Protein AF-A0A3C0PE78-F1 (afdb_monomer)

Structure (mmCIF, N/CA/C/O backbone):
data_AF-A0A3C0PE78-F1
#
_entry.id   AF-A0A3C0PE78-F1
#
loop_
_atom_site.group_PDB
_atom_site.id
_atom_site.type_symbol
_atom_site.label_atom_id
_atom_site.label_alt_id
_atom_site.label_comp_id
_atom_site.label_asym_id
_atom_site.label_entity_id
_atom_site.label_seq_id
_atom_site.pdbx_PDB_ins_code
_atom_site.Cartn_x
_atom_site.Cartn_y
_atom_site.Cartn_z
_atom_site.occupancy
_atom_site.B_iso_or_equiv
_atom_site.auth_seq_id
_atom_site.auth_comp_id
_atom_site.auth_asym_id
_atom_site.auth_atom_id
_atom_site.pdbx_PDB_model_num
ATOM 1 N N . MET A 1 1 ? -22.969 4.119 0.958 1.00 62.09 1 MET A N 1
ATOM 2 C CA . MET A 1 1 ? -21.573 4.509 1.242 1.00 62.09 1 MET A CA 1
ATOM 3 C C . MET A 1 1 ? -21.023 3.486 2.210 1.00 62.09 1 MET A C 1
ATOM 5 O O . MET A 1 1 ? -21.762 3.101 3.107 1.00 62.09 1 MET A O 1
ATOM 9 N N . ASN A 1 2 ? -19.801 3.008 1.984 1.00 86.44 2 ASN A N 1
ATOM 10 C CA . ASN A 1 2 ? -19.122 2.118 2.925 1.00 86.44 2 ASN A CA 1
ATOM 11 C C . ASN A 1 2 ? -18.827 2.916 4.203 1.00 86.44 2 ASN A C 1
ATOM 13 O O . ASN A 1 2 ? -18.224 3.982 4.097 1.00 86.44 2 ASN A O 1
ATOM 17 N N . SER A 1 3 ? -19.270 2.439 5.370 1.00 94.56 3 SER A N 1
ATOM 18 C CA . SER A 1 3 ? -18.971 3.089 6.653 1.00 94.56 3 SER A CA 1
ATOM 19 C C . SER A 1 3 ? -17.578 2.689 7.129 1.00 94.56 3 SER A C 1
ATOM 21 O O . SER A 1 3 ? -17.207 1.513 7.053 1.00 94.56 3 SER A O 1
ATOM 23 N N . ILE A 1 4 ? -16.801 3.657 7.616 1.00 97.88 4 ILE A N 1
ATOM 24 C CA . ILE A 1 4 ? -15.422 3.433 8.062 1.00 97.88 4 ILE A CA 1
ATOM 25 C C . ILE A 1 4 ? -15.123 4.154 9.375 1.00 97.88 4 ILE A C 1
ATOM 27 O O . ILE A 1 4 ? -15.562 5.285 9.591 1.00 97.88 4 ILE A O 1
ATOM 31 N N . ALA A 1 5 ? -14.369 3.492 10.251 1.00 98.25 5 ALA A N 1
ATOM 32 C CA . ALA A 1 5 ? -13.784 4.099 11.441 1.00 98.25 5 ALA A CA 1
ATOM 33 C C . ALA A 1 5 ? -12.258 4.074 11.356 1.00 98.25 5 ALA A C 1
ATOM 35 O O . ALA A 1 5 ? -11.666 3.068 10.975 1.00 98.25 5 ALA A O 1
ATOM 36 N N . PHE A 1 6 ? -11.633 5.175 11.742 1.00 98.44 6 PHE A N 1
ATOM 37 C CA . PHE A 1 6 ? -10.191 5.317 11.869 1.00 98.44 6 PHE A CA 1
ATOM 38 C C . PHE A 1 6 ? -9.824 5.141 13.322 1.00 98.44 6 PHE A C 1
ATOM 40 O O . PHE A 1 6 ? -10.489 5.741 14.166 1.00 98.44 6 PHE A O 1
ATOM 47 N N . ILE A 1 7 ? -8.830 4.312 13.612 1.00 97.81 7 ILE A N 1
ATOM 48 C CA . ILE A 1 7 ? -8.463 3.975 14.983 1.00 97.81 7 ILE A CA 1
ATOM 49 C C . ILE A 1 7 ? -6.951 3.913 15.155 1.00 97.81 7 ILE A C 1
ATOM 51 O O . ILE A 1 7 ? -6.219 3.623 14.207 1.00 97.81 7 ILE A O 1
ATOM 55 N N . ASP A 1 8 ? -6.532 4.116 16.395 1.00 97.19 8 ASP A N 1
ATOM 56 C CA . ASP A 1 8 ? -5.173 3.912 16.879 1.00 97.19 8 ASP A CA 1
ATOM 57 C C . ASP A 1 8 ? -5.235 3.483 18.355 1.00 97.19 8 ASP A C 1
ATOM 59 O O . ASP A 1 8 ? -6.206 3.778 19.068 1.00 97.19 8 ASP A O 1
ATOM 63 N N . THR A 1 9 ? -4.235 2.737 18.813 1.00 95.19 9 THR A N 1
ATOM 64 C CA . THR A 1 9 ? -4.136 2.257 20.191 1.00 95.19 9 THR A CA 1
ATOM 65 C C . THR A 1 9 ? -2.808 2.640 20.817 1.00 95.19 9 THR A C 1
ATOM 67 O O . THR A 1 9 ? -1.734 2.412 20.263 1.00 95.19 9 THR A O 1
ATOM 70 N N . GLU A 1 10 ? -2.876 3.122 22.055 1.00 94.44 10 GLU A N 1
ATOM 71 C CA . GLU A 1 10 ? -1.688 3.303 22.871 1.00 94.44 10 GLU A CA 1
ATOM 72 C C . GLU A 1 10 ? -1.452 2.043 23.705 1.00 94.44 10 GLU A C 1
ATOM 74 O O . GLU A 1 10 ? -2.300 1.627 24.500 1.00 94.44 10 GLU A O 1
ATOM 79 N N . ILE A 1 11 ? -0.283 1.429 23.531 1.00 91.50 11 ILE A N 1
ATOM 80 C CA . ILE A 1 11 ? 0.099 0.189 24.205 1.00 91.50 11 ILE A CA 1
ATOM 81 C C . ILE A 1 11 ? 1.329 0.430 25.071 1.00 91.50 11 ILE A C 1
ATOM 83 O O . ILE A 1 11 ? 2.325 0.991 24.617 1.00 91.50 11 ILE A O 1
ATOM 87 N N . GLU A 1 12 ? 1.306 -0.071 26.305 1.00 91.31 12 GLU A N 1
ATOM 88 C CA . GLU A 1 12 ? 2.489 -0.073 27.156 1.00 91.31 12 GLU A CA 1
ATOM 89 C C . GLU A 1 12 ? 3.551 -1.037 26.583 1.00 91.31 12 GLU A C 1
ATOM 91 O O . GLU A 1 12 ? 3.302 -2.247 26.526 1.00 91.31 12 GLU A O 1
ATOM 96 N N . PRO A 1 13 ? 4.762 -0.569 26.218 1.00 84.25 13 PRO A N 1
ATOM 97 C CA . PRO A 1 13 ? 5.726 -1.389 25.473 1.00 84.25 13 PRO A CA 1
ATOM 98 C C . PRO A 1 13 ? 6.221 -2.645 26.201 1.00 84.25 13 PRO A C 1
ATOM 100 O O . PRO A 1 13 ? 6.678 -3.589 25.562 1.00 84.25 13 PRO A O 1
ATOM 103 N N . GLN A 1 14 ? 6.187 -2.646 27.537 1.00 87.38 14 GLN A N 1
ATOM 104 C CA . GLN A 1 14 ? 6.755 -3.717 28.363 1.00 87.38 14 GLN A CA 1
ATOM 105 C C . GLN A 1 14 ? 5.723 -4.787 28.715 1.00 87.38 14 GLN A C 1
ATOM 107 O O . GLN A 1 14 ? 6.021 -5.975 28.614 1.00 87.38 14 GLN A O 1
ATOM 112 N N . SER A 1 15 ? 4.519 -4.384 29.131 1.00 88.69 15 SER A N 1
ATOM 113 C CA . SER A 1 15 ? 3.466 -5.332 29.507 1.00 88.69 15 SER A CA 1
ATOM 114 C C . SER A 1 15 ? 2.546 -5.722 28.352 1.00 88.69 15 SER A C 1
ATOM 116 O O . SER A 1 15 ? 1.813 -6.701 28.479 1.00 88.69 15 SER A O 1
ATOM 118 N N . GLY A 1 16 ? 2.543 -4.966 27.247 1.00 88.56 16 GLY A N 1
ATOM 119 C CA . GLY A 1 16 ? 1.552 -5.117 26.180 1.00 88.56 16 GLY A CA 1
ATOM 120 C C . GLY A 1 16 ? 0.140 -4.714 26.617 1.00 88.56 16 GLY A C 1
ATOM 121 O O . GLY A 1 16 ? -0.841 -5.101 25.983 1.00 88.56 16 GLY A O 1
ATOM 122 N N . LYS A 1 17 ? 0.009 -3.985 27.731 1.00 91.19 17 LYS A N 1
ATOM 123 C CA . LYS A 1 17 ? -1.278 -3.507 28.228 1.00 91.19 17 LYS A CA 1
ATOM 124 C C . LYS A 1 17 ? -1.794 -2.381 27.336 1.00 91.19 17 LYS A C 1
ATOM 126 O O . LYS A 1 17 ? -1.088 -1.406 27.103 1.00 91.19 17 LYS A O 1
ATOM 131 N N . LEU A 1 18 ? -3.051 -2.492 26.919 1.00 93.12 18 LEU A N 1
ATOM 132 C CA . LEU A 1 18 ? -3.788 -1.412 26.270 1.00 93.12 18 LEU A CA 1
ATOM 133 C C . LEU A 1 18 ? -3.987 -0.255 27.260 1.00 93.12 18 LEU A C 1
ATOM 135 O O . LEU A 1 18 ? -4.643 -0.431 28.292 1.00 93.12 18 LEU A O 1
ATOM 139 N N . LEU A 1 19 ? -3.366 0.887 26.972 1.00 93.50 19 LEU A N 1
ATOM 140 C CA . LEU A 1 19 ? -3.414 2.094 27.795 1.00 93.50 19 LEU A CA 1
ATOM 141 C C . LEU A 1 19 ? -4.563 3.000 27.381 1.00 93.50 19 LEU A C 1
ATOM 143 O O . LEU A 1 19 ? -5.281 3.479 28.256 1.00 93.50 19 LEU A O 1
ATOM 147 N N . ASP A 1 20 ? -4.761 3.184 26.077 1.00 95.75 20 ASP A N 1
ATOM 148 C CA . ASP A 1 20 ? -5.839 4.007 25.542 1.00 95.75 20 ASP A CA 1
ATOM 149 C C . ASP A 1 20 ? -6.200 3.602 24.104 1.00 95.75 20 ASP A C 1
ATOM 151 O O . ASP A 1 20 ? -5.453 2.890 23.430 1.00 95.75 20 ASP A O 1
ATOM 155 N N . ILE A 1 21 ? -7.377 4.026 23.648 1.00 97.12 21 ILE A N 1
ATOM 156 C CA . ILE A 1 21 ? -7.882 3.786 22.296 1.00 97.12 21 ILE A CA 1
ATOM 157 C C . ILE A 1 21 ? -8.446 5.097 21.763 1.00 97.12 21 ILE A C 1
ATOM 159 O O . ILE A 1 21 ? -9.343 5.690 22.371 1.00 97.12 21 ILE A O 1
ATOM 163 N N . GLY A 1 22 ? -7.970 5.499 20.592 1.00 97.69 22 GLY A N 1
ATOM 164 C CA . GLY A 1 22 ? -8.524 6.586 19.806 1.00 97.69 22 GLY A CA 1
ATOM 165 C C . GLY A 1 22 ? -9.376 6.056 18.665 1.00 97.69 22 GLY A C 1
ATOM 166 O O . GLY A 1 22 ? -9.120 4.984 18.114 1.00 97.69 22 GLY A O 1
ATOM 167 N N . GLY A 1 23 ? -10.407 6.811 18.303 1.00 97.75 23 GLY A N 1
ATOM 168 C CA . GLY A 1 23 ? -11.140 6.532 17.088 1.00 97.75 23 GLY A CA 1
ATOM 169 C C . GLY A 1 23 ? -11.995 7.685 16.592 1.00 97.75 23 GLY A C 1
ATOM 170 O O . GLY A 1 23 ? -12.514 8.485 17.369 1.00 97.75 23 GLY A O 1
ATOM 171 N N . ILE A 1 24 ? -12.184 7.742 15.279 1.00 98.31 24 ILE A N 1
ATOM 172 C CA . ILE A 1 24 ? -13.117 8.653 14.619 1.00 98.31 24 ILE A CA 1
ATOM 173 C C . ILE A 1 24 ? -13.835 7.945 13.469 1.00 98.31 24 ILE A C 1
ATOM 175 O O . ILE A 1 24 ? -13.211 7.274 12.655 1.00 98.31 24 ILE A O 1
ATOM 179 N N . LYS A 1 25 ? -15.154 8.108 13.375 1.00 97.44 25 LYS A N 1
ATOM 180 C CA . LYS A 1 25 ? -15.946 7.653 12.225 1.00 97.44 25 LYS A CA 1
ATOM 181 C C . LYS A 1 25 ? -15.964 8.674 11.089 1.00 97.44 25 LYS A C 1
ATOM 183 O O . LYS A 1 25 ? -15.671 9.860 11.263 1.00 97.44 25 LYS A O 1
ATOM 188 N N . ASP A 1 26 ? -16.353 8.216 9.908 1.00 92.69 26 ASP A N 1
ATOM 189 C CA . ASP A 1 26 ? -16.671 9.069 8.762 1.00 92.69 26 ASP A CA 1
ATOM 190 C C . ASP A 1 26 ? -17.723 10.146 9.083 1.00 92.69 26 ASP A C 1
ATOM 192 O O . ASP A 1 26 ? -17.557 11.293 8.665 1.00 92.69 26 ASP A O 1
ATOM 196 N N . ASP A 1 27 ? -18.729 9.815 9.896 1.00 93.00 27 ASP A N 1
ATOM 197 C CA . ASP A 1 27 ? -19.766 10.741 10.376 1.00 93.00 27 ASP A CA 1
ATOM 198 C C . ASP A 1 27 ? -19.290 11.766 11.430 1.00 93.00 27 ASP A C 1
ATOM 200 O O . ASP A 1 27 ? -20.053 12.647 11.829 1.00 93.00 27 ASP A O 1
ATOM 204 N N . GLY A 1 28 ? -18.026 11.686 11.862 1.00 94.50 28 GLY A N 1
ATOM 205 C CA . GLY A 1 28 ? -17.429 12.580 12.855 1.00 94.50 28 GLY A CA 1
ATOM 206 C C . GLY A 1 28 ? -17.614 12.142 14.309 1.00 94.50 28 GLY A C 1
ATOM 207 O O . GLY A 1 28 ? -17.141 12.839 15.206 1.00 94.50 28 GLY A O 1
ATOM 208 N N . THR A 1 29 ? -18.253 10.999 14.577 1.00 97.06 29 THR A N 1
ATOM 209 C CA . THR A 1 29 ? -18.329 10.430 15.930 1.00 97.06 29 THR A CA 1
ATOM 210 C C . THR A 1 29 ? -16.930 10.077 16.425 1.00 97.06 29 THR A C 1
ATOM 212 O O . THR A 1 29 ? -16.183 9.382 15.739 1.00 97.06 29 THR A O 1
ATOM 215 N N . VAL A 1 30 ? -16.592 10.523 17.635 1.00 98.00 30 VAL A N 1
ATOM 216 C CA . VAL A 1 30 ? -15.266 10.362 18.246 1.00 98.00 30 VAL A CA 1
ATOM 217 C C . VAL A 1 30 ? -15.307 9.378 19.413 1.00 98.00 30 VAL A C 1
ATOM 219 O O . VAL A 1 30 ? -16.258 9.355 20.197 1.00 98.00 30 VAL A O 1
ATOM 222 N N . PHE A 1 31 ? -14.228 8.616 19.563 1.00 97.94 31 PHE A N 1
ATOM 223 C CA . PHE A 1 31 ? -13.940 7.744 20.690 1.00 97.94 31 PHE A CA 1
ATOM 224 C C . PHE A 1 31 ? -12.540 8.028 21.241 1.00 97.94 31 PHE A C 1
ATOM 226 O O . PHE A 1 31 ? -11.592 8.164 20.476 1.00 97.94 31 PHE A O 1
ATOM 233 N N . HIS A 1 32 ? -12.409 8.131 22.563 1.00 97.38 32 HIS A N 1
ATOM 234 C CA . HIS A 1 32 ? -11.114 8.324 23.223 1.00 97.38 32 HIS A CA 1
ATOM 235 C C . HIS A 1 32 ? -11.185 7.855 24.676 1.00 97.38 32 HIS A C 1
ATOM 237 O O . HIS A 1 32 ? -11.526 8.642 25.564 1.00 97.38 32 HIS A O 1
ATOM 243 N N . LYS A 1 33 ? -11.019 6.545 24.889 1.00 96.25 33 LYS A N 1
ATOM 244 C CA . LYS A 1 33 ? -11.092 5.896 26.209 1.00 96.25 33 LYS A CA 1
ATOM 245 C C . LYS A 1 33 ? -10.389 4.536 26.185 1.00 96.25 33 LYS A C 1
ATOM 247 O O . LYS A 1 33 ? -10.565 3.759 25.253 1.00 96.25 33 LYS A O 1
ATOM 252 N N . ALA A 1 34 ? -9.833 4.129 27.324 1.00 94.38 34 ALA A N 1
ATOM 253 C CA . ALA A 1 34 ? -9.285 2.787 27.557 1.00 94.38 34 ALA A CA 1
ATOM 254 C C . ALA A 1 34 ? -10.337 1.655 27.735 1.00 94.38 34 ALA A C 1
ATOM 256 O O . ALA A 1 34 ? -10.052 0.618 28.338 1.00 94.38 34 ALA A O 1
ATOM 257 N N . SER A 1 35 ? -11.584 1.843 27.283 1.00 96.25 35 SER A N 1
ATOM 258 C CA . SER A 1 35 ? -12.705 0.916 27.526 1.00 96.25 35 SER A CA 1
ATOM 259 C C . SER A 1 35 ? -13.025 0.082 26.288 1.00 96.25 35 SER A C 1
ATOM 261 O O . SER A 1 35 ? -13.665 0.559 25.354 1.00 96.25 35 SER A O 1
ATOM 263 N N . VAL A 1 36 ? -12.638 -1.197 26.295 1.00 95.94 36 VAL A N 1
ATOM 264 C CA . VAL A 1 36 ? -12.901 -2.118 25.171 1.00 95.94 36 VAL A CA 1
ATOM 265 C C . VAL A 1 36 ? -14.403 -2.336 24.943 1.00 95.94 36 VAL A C 1
ATOM 267 O O . VAL A 1 36 ? -14.843 -2.446 23.803 1.00 95.94 36 VAL A O 1
ATOM 270 N N . ALA A 1 37 ? -15.209 -2.374 26.008 1.00 96.94 37 ALA A N 1
ATOM 271 C CA . ALA A 1 37 ? -16.658 -2.545 25.885 1.00 96.94 37 ALA A CA 1
ATOM 272 C C . ALA A 1 37 ? -17.315 -1.341 25.191 1.00 96.94 37 ALA A C 1
ATOM 274 O O . ALA A 1 37 ? -18.108 -1.521 24.267 1.00 96.94 37 ALA A O 1
ATOM 275 N N . ASP A 1 38 ? -16.936 -0.120 25.584 1.00 97.44 38 ASP A N 1
ATOM 276 C CA . ASP A 1 38 ? -17.437 1.092 24.932 1.00 97.44 38 ASP A CA 1
ATOM 277 C C . ASP A 1 38 ? -16.898 1.218 23.503 1.00 97.44 38 ASP A C 1
ATOM 279 O O . ASP A 1 38 ? -17.599 1.723 22.631 1.00 97.44 38 ASP A O 1
ATOM 283 N N . PHE A 1 39 ? -15.683 0.727 23.243 1.00 97.94 39 PHE A N 1
ATOM 284 C CA . PHE A 1 39 ? -15.096 0.698 21.905 1.00 97.94 39 PHE A CA 1
ATOM 285 C C . PHE A 1 39 ? -15.877 -0.216 20.949 1.00 97.94 39 PHE A C 1
ATOM 287 O O . PHE A 1 39 ? -16.141 0.163 19.810 1.00 97.94 39 PHE A O 1
ATOM 294 N N . ILE A 1 40 ? -16.325 -1.388 21.415 1.00 97.62 40 ILE A N 1
ATOM 295 C CA . ILE A 1 40 ? -17.200 -2.273 20.626 1.00 97.62 40 ILE A CA 1
ATOM 296 C C . ILE A 1 40 ? -18.509 -1.556 20.277 1.00 97.62 40 ILE A C 1
ATOM 298 O O . ILE A 1 40 ? -18.930 -1.569 19.122 1.00 97.62 40 ILE A O 1
ATOM 302 N N . LEU A 1 41 ? -19.129 -0.884 21.254 1.00 97.50 41 LEU A N 1
ATOM 303 C CA . LEU A 1 41 ? -20.348 -0.100 21.027 1.00 97.50 41 LEU A CA 1
ATOM 304 C C . LEU A 1 41 ? -20.109 1.066 20.066 1.00 97.50 41 LEU A C 1
ATOM 306 O O . LEU A 1 41 ? -20.956 1.347 19.222 1.00 97.50 41 LEU A O 1
ATOM 310 N N . PHE A 1 42 ? -18.955 1.724 20.164 1.00 97.88 42 PHE A N 1
ATOM 311 C CA . PHE A 1 42 ? -18.549 2.751 19.217 1.00 97.88 42 PHE A CA 1
ATOM 312 C C . PHE A 1 42 ? -18.481 2.183 17.801 1.00 97.88 42 PHE A C 1
ATOM 314 O O . PHE A 1 42 ? -19.037 2.795 16.902 1.00 97.88 42 PHE A O 1
ATOM 321 N N . LEU A 1 43 ? -17.899 1.005 17.583 1.00 97.31 43 LEU A N 1
ATOM 322 C CA . LEU A 1 43 ? -17.756 0.404 16.253 1.00 97.31 43 LEU A CA 1
ATOM 323 C C . LEU A 1 43 ? -19.044 -0.197 15.663 1.00 97.31 43 LEU A C 1
ATOM 325 O O . LEU A 1 43 ? -19.056 -0.552 14.486 1.00 97.31 43 LEU A O 1
ATOM 329 N N . HIS A 1 44 ? -20.139 -0.292 16.421 1.00 94.62 44 HIS A N 1
ATOM 330 C CA . HIS A 1 44 ? -21.396 -0.831 15.893 1.00 94.62 44 HIS A CA 1
ATOM 331 C C . HIS A 1 44 ? -21.854 -0.085 14.626 1.00 94.62 44 HIS A C 1
ATOM 333 O O . HIS A 1 44 ? -21.892 1.149 14.579 1.00 94.62 44 HIS A O 1
ATOM 339 N N . GLY A 1 45 ? -22.228 -0.857 13.600 1.00 92.38 45 GLY A N 1
ATOM 340 C CA . GLY A 1 45 ? -22.668 -0.344 12.297 1.00 92.38 45 GLY A CA 1
ATOM 341 C C . GLY A 1 45 ? -21.536 0.098 11.359 1.00 92.38 45 GLY A C 1
ATOM 342 O O . GLY A 1 45 ? -21.809 0.520 10.233 1.00 92.38 45 GLY A O 1
ATOM 343 N N . THR A 1 46 ? -20.278 -0.004 11.792 1.00 96.12 46 THR A N 1
ATOM 344 C CA . THR A 1 46 ? -19.106 0.249 10.953 1.00 96.12 46 THR A CA 1
ATOM 345 C C . THR A 1 46 ? -18.738 -1.007 10.164 1.00 96.12 46 THR A C 1
ATOM 347 O O . THR A 1 46 ? -18.638 -2.088 10.736 1.00 96.12 46 THR A O 1
ATOM 350 N N . GLN A 1 47 ? -18.517 -0.865 8.856 1.00 96.44 47 GLN A N 1
ATOM 351 C CA . GLN A 1 47 ? -18.114 -1.970 7.985 1.00 96.44 47 GLN A CA 1
ATOM 352 C C . GLN A 1 47 ? -16.590 -2.114 7.902 1.00 96.44 47 GLN A C 1
ATOM 354 O O . GLN A 1 47 ? -16.074 -3.221 8.016 1.00 96.44 47 GLN A O 1
ATOM 359 N N . PHE A 1 48 ? -15.877 -1.002 7.712 1.00 98.25 48 PHE A N 1
ATOM 360 C CA . PHE A 1 48 ? -14.424 -0.979 7.556 1.00 98.25 48 PHE A CA 1
ATOM 361 C C . PHE A 1 48 ? -13.738 -0.316 8.742 1.00 98.25 48 PHE A C 1
ATOM 363 O O . PHE A 1 48 ? -14.250 0.633 9.335 1.00 98.25 48 PHE A O 1
ATOM 370 N N . VAL A 1 49 ? -12.522 -0.756 9.036 1.00 98.25 49 VAL A N 1
ATOM 371 C CA . VAL A 1 49 ? -11.642 -0.059 9.973 1.00 98.25 49 VAL A CA 1
ATOM 372 C C . VAL A 1 49 ? -10.344 0.290 9.275 1.00 98.25 49 VAL A C 1
ATOM 374 O O . VAL A 1 49 ? -9.817 -0.514 8.517 1.00 98.25 49 VAL A O 1
ATOM 377 N N . CYS A 1 50 ? -9.831 1.485 9.530 1.00 98.44 50 CYS A N 1
ATOM 378 C CA . CYS A 1 50 ? -8.570 1.961 8.992 1.00 98.44 50 CYS A CA 1
ATOM 379 C C . CYS A 1 50 ? -7.649 2.420 10.121 1.00 98.44 50 CYS A C 1
ATOM 381 O O . CYS A 1 50 ? -8.100 2.977 11.116 1.00 98.44 50 CYS A O 1
ATOM 383 N N . GLY A 1 51 ? -6.352 2.211 9.957 1.00 97.06 51 GLY A N 1
ATOM 384 C CA . GLY A 1 51 ? -5.335 2.718 10.871 1.00 97.06 51 GLY A CA 1
ATOM 385 C C . GLY A 1 51 ? -3.972 2.732 10.195 1.00 97.06 51 GLY A C 1
ATOM 386 O O . GLY A 1 51 ? -3.846 2.338 9.032 1.00 97.06 51 GLY A O 1
ATOM 387 N N . HIS A 1 52 ? -2.952 3.183 10.917 1.00 95.19 52 HIS A N 1
ATOM 388 C CA . HIS A 1 52 ? -1.575 3.152 10.439 1.00 95.19 52 HIS A CA 1
ATOM 389 C C . HIS A 1 52 ? -0.812 2.022 11.130 1.00 95.19 52 HIS A C 1
ATOM 391 O O . HIS A 1 52 ? -0.664 2.037 12.345 1.00 95.19 52 HIS A O 1
ATOM 397 N N . ASN A 1 53 ? -0.330 1.033 10.370 1.00 94.75 53 ASN A N 1
ATOM 398 C CA . ASN A 1 53 ? 0.281 -0.200 10.886 1.00 94.75 53 ASN A CA 1
ATOM 399 C C . ASN A 1 53 ? -0.683 -1.099 11.696 1.00 94.75 53 ASN A C 1
ATOM 401 O O . ASN A 1 53 ? -0.252 -1.993 12.431 1.00 94.75 53 ASN A O 1
ATOM 405 N N . ILE A 1 54 ? -1.993 -0.898 11.538 1.00 96.06 54 ILE A N 1
ATOM 406 C CA . ILE A 1 54 ? -3.068 -1.589 12.263 1.00 96.06 54 ILE A CA 1
ATOM 407 C C . ILE A 1 54 ? -3.007 -3.116 12.154 1.00 96.06 54 ILE A C 1
ATOM 409 O O . ILE A 1 54 ? -3.261 -3.831 13.133 1.00 96.06 54 ILE A O 1
ATOM 413 N N . LEU A 1 55 ? -2.623 -3.654 10.994 1.00 95.69 55 LEU A N 1
ATOM 414 C CA . LEU A 1 55 ? -2.573 -5.102 10.773 1.00 95.69 55 LEU A CA 1
ATOM 415 C C . LEU A 1 55 ? -1.479 -5.783 11.600 1.00 95.69 55 LEU A C 1
ATOM 417 O O . LEU A 1 55 ? -1.609 -6.959 11.943 1.00 95.69 55 LEU A O 1
ATOM 421 N N . ASN A 1 56 ? -0.407 -5.056 11.913 1.00 93.00 56 ASN A N 1
ATOM 422 C CA . ASN A 1 56 ? 0.749 -5.577 12.636 1.00 93.00 56 ASN A CA 1
ATOM 423 C C . ASN A 1 56 ? 0.880 -5.017 14.055 1.00 93.00 56 ASN A C 1
ATOM 425 O O . ASN A 1 56 ? 1.711 -5.519 14.821 1.00 93.00 56 ASN A O 1
ATOM 429 N N . HIS A 1 57 ? 0.088 -4.013 14.414 1.00 92.75 57 HIS A N 1
ATOM 430 C CA . HIS A 1 57 ? 0.108 -3.369 15.717 1.00 92.75 57 HIS A CA 1
ATOM 431 C C . HIS A 1 57 ? -1.216 -3.588 16.454 1.00 92.75 57 HIS A C 1
ATOM 433 O O . HIS A 1 57 ? -1.329 -4.535 17.234 1.00 92.75 57 HIS A O 1
ATOM 439 N N . ASP A 1 58 ? -2.231 -2.780 16.168 1.00 94.94 58 ASP A N 1
ATOM 440 C CA . ASP A 1 58 ? -3.443 -2.650 16.981 1.00 94.94 58 ASP A CA 1
ATOM 441 C C . ASP A 1 58 ? -4.274 -3.932 17.000 1.00 94.94 58 ASP A C 1
ATOM 443 O O . ASP A 1 58 ? -4.757 -4.364 18.048 1.00 94.94 58 ASP A O 1
ATOM 447 N N . THR A 1 59 ? -4.389 -4.618 15.859 1.00 94.38 59 THR A N 1
ATOM 448 C CA . THR A 1 59 ? -5.179 -5.859 15.751 1.00 94.38 59 THR A CA 1
ATOM 449 C C . THR A 1 59 ? -4.712 -6.970 16.695 1.00 94.38 59 THR A C 1
ATOM 451 O O . THR A 1 59 ? -5.514 -7.834 17.049 1.00 94.38 59 THR A O 1
ATOM 454 N N . LYS A 1 60 ? -3.461 -6.932 17.178 1.00 94.38 60 LYS A N 1
ATOM 455 C CA . LYS A 1 60 ? -2.959 -7.863 18.204 1.00 94.38 60 LYS A CA 1
ATOM 456 C C . LYS A 1 60 ? -3.648 -7.678 19.557 1.00 94.38 60 LYS A C 1
ATOM 458 O O . LYS A 1 60 ? -3.779 -8.645 20.301 1.00 94.38 60 LYS A O 1
ATOM 463 N N . TYR A 1 61 ? -4.085 -6.459 19.861 1.00 94.38 61 TYR A N 1
ATOM 464 C CA . TYR A 1 61 ? -4.653 -6.075 21.154 1.00 94.38 61 TYR A CA 1
ATOM 465 C C . TYR A 1 61 ? -6.173 -5.929 21.094 1.00 94.38 61 TYR A C 1
ATOM 467 O O . TYR A 1 61 ? -6.871 -6.351 22.014 1.00 94.38 61 TYR A O 1
ATOM 475 N N . ILE A 1 62 ? -6.697 -5.386 19.993 1.00 95.00 62 ILE A N 1
ATOM 476 C CA . ILE A 1 62 ? -8.131 -5.104 19.823 1.00 95.00 62 ILE A CA 1
ATOM 477 C C . ILE A 1 62 ? -8.817 -5.975 18.764 1.00 95.00 62 ILE A C 1
ATOM 479 O O . ILE A 1 62 ? -10.010 -5.811 18.525 1.00 95.00 62 ILE A O 1
ATOM 483 N N . GLY A 1 63 ? -8.131 -6.950 18.157 1.00 94.94 63 GLY A N 1
ATOM 484 C CA . GLY A 1 63 ? -8.702 -7.794 17.096 1.00 94.94 63 GLY A CA 1
ATOM 485 C C . GLY A 1 63 ? -9.978 -8.540 17.505 1.00 94.94 63 GLY A C 1
ATOM 486 O O . GLY A 1 63 ? -10.923 -8.622 16.721 1.00 94.94 63 GLY A O 1
ATOM 487 N N . GLN A 1 64 ? -10.060 -9.014 18.756 1.00 95.31 64 GLN A N 1
ATOM 488 C CA . GLN A 1 64 ? -11.288 -9.628 19.279 1.00 95.31 64 GLN A CA 1
ATOM 489 C C . GLN A 1 64 ? -12.424 -8.607 19.421 1.00 95.31 64 GLN A C 1
ATOM 491 O O . GLN A 1 64 ? -13.580 -8.942 19.181 1.00 95.31 64 GLN A O 1
ATOM 496 N N . ALA A 1 65 ? -12.109 -7.363 19.790 1.00 96.25 65 ALA A N 1
ATOM 497 C CA . ALA A 1 65 ? -13.094 -6.292 19.887 1.00 96.25 65 ALA A CA 1
ATOM 498 C C . ALA A 1 65 ? -13.644 -5.916 18.503 1.00 96.25 65 ALA A C 1
ATOM 500 O O . ALA A 1 65 ? -14.856 -5.784 18.357 1.00 96.25 65 ALA A O 1
ATOM 501 N N . LEU A 1 66 ? -12.781 -5.844 17.480 1.00 96.81 66 LEU A N 1
ATOM 502 C CA . LEU A 1 66 ? -13.198 -5.640 16.087 1.00 96.81 66 LEU A CA 1
ATOM 503 C C . LEU A 1 66 ? -14.162 -6.745 15.629 1.00 96.81 66 LEU A C 1
ATOM 505 O O . LEU A 1 66 ? -15.239 -6.453 15.114 1.00 96.81 66 LEU A O 1
ATOM 509 N N . ASN A 1 67 ? -13.817 -8.009 15.894 1.00 96.38 67 ASN A N 1
ATOM 510 C CA . ASN A 1 67 ? -14.667 -9.151 15.553 1.00 96.38 67 ASN A CA 1
ATOM 511 C C . ASN A 1 67 ? -16.021 -9.098 16.286 1.00 96.38 67 ASN A C 1
ATOM 513 O O . ASN A 1 67 ? -17.067 -9.249 15.661 1.00 96.38 67 ASN A O 1
ATOM 517 N N . ASN A 1 68 ? -16.013 -8.800 17.590 1.00 96.38 68 ASN A N 1
ATOM 518 C CA . ASN A 1 68 ? -17.233 -8.665 18.392 1.00 96.38 68 ASN A CA 1
ATOM 519 C C . ASN A 1 68 ? -18.138 -7.516 1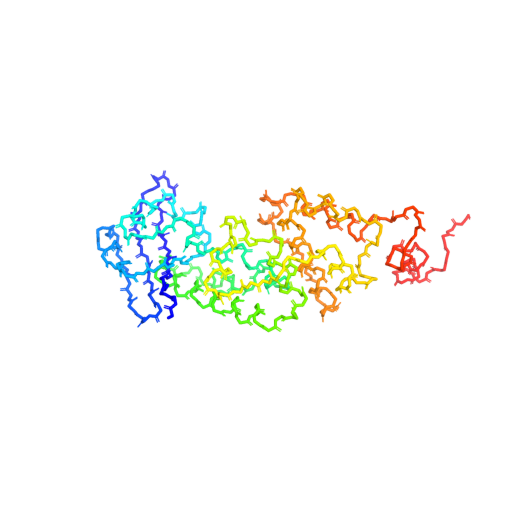7.912 1.00 96.38 68 ASN A C 1
ATOM 521 O O . ASN A 1 68 ? -19.351 -7.597 18.081 1.00 96.38 68 ASN A O 1
ATOM 525 N N . ALA A 1 69 ? -17.564 -6.467 17.317 1.00 95.81 69 ALA A N 1
ATOM 526 C CA . ALA A 1 69 ? -18.305 -5.376 16.682 1.00 95.81 69 ALA A CA 1
ATOM 527 C C . ALA A 1 69 ? -18.825 -5.724 15.270 1.00 95.81 69 ALA A C 1
ATOM 529 O O . ALA A 1 69 ? -19.514 -4.912 14.656 1.00 95.81 69 ALA A O 1
ATOM 530 N N . GLY A 1 70 ? -18.520 -6.922 14.757 1.00 95.75 70 GLY A N 1
ATOM 531 C CA . GLY A 1 70 ? -18.941 -7.396 13.439 1.00 95.75 70 GLY A CA 1
ATOM 532 C C . GLY A 1 70 ? -18.008 -7.010 12.288 1.00 95.75 70 GLY A C 1
ATOM 533 O O . GLY A 1 70 ? -18.372 -7.217 11.134 1.00 95.75 70 GLY A O 1
ATOM 534 N N . ILE A 1 71 ? -16.817 -6.475 12.570 1.00 96.75 71 ILE A N 1
ATOM 535 C CA . ILE A 1 71 ? -15.838 -6.102 11.541 1.00 96.75 71 ILE A CA 1
ATOM 536 C C . ILE A 1 71 ? -14.994 -7.324 11.182 1.00 96.75 71 ILE A C 1
ATOM 538 O O . ILE A 1 71 ? -14.317 -7.916 12.030 1.00 96.75 71 ILE A O 1
ATOM 542 N N . HIS A 1 72 ? -15.014 -7.707 9.906 1.00 95.12 72 HIS A N 1
ATOM 543 C CA . HIS A 1 72 ? -14.196 -8.808 9.416 1.00 95.12 72 HIS A CA 1
ATOM 544 C C . HIS A 1 72 ? -12.731 -8.387 9.290 1.00 95.12 72 HIS A C 1
ATOM 546 O O . HIS A 1 72 ? -12.415 -7.272 8.889 1.00 95.12 72 HIS A O 1
ATOM 552 N N . SER A 1 73 ? -11.807 -9.318 9.545 1.00 93.75 73 SER A N 1
ATOM 553 C CA . SER A 1 73 ? -10.364 -9.079 9.375 1.00 93.75 73 SER A CA 1
ATOM 554 C C . SER A 1 73 ? -9.974 -8.709 7.944 1.00 93.75 73 SER A C 1
ATOM 556 O O . SER A 1 73 ? -8.927 -8.106 7.729 1.00 93.75 73 SER A O 1
ATOM 558 N N . ALA A 1 74 ? -10.806 -9.074 6.968 1.00 95.69 74 ALA A N 1
ATOM 559 C CA . ALA A 1 74 ? -10.624 -8.674 5.589 1.00 95.69 74 ALA A CA 1
ATOM 560 C C . ALA A 1 74 ? -10.923 -7.182 5.380 1.00 95.69 74 ALA A C 1
ATOM 562 O O . ALA A 1 74 ? -10.352 -6.617 4.457 1.00 95.69 74 ALA A O 1
ATOM 563 N N . ASP A 1 75 ? -11.788 -6.553 6.183 1.00 97.31 75 ASP A N 1
ATOM 564 C CA . ASP A 1 75 ? -12.257 -5.162 6.037 1.00 97.31 75 ASP A CA 1
ATOM 565 C C . ASP A 1 75 ? -11.398 -4.158 6.832 1.00 97.31 75 ASP A C 1
ATOM 567 O O . ASP A 1 75 ? -11.835 -3.055 7.165 1.00 97.31 75 ASP A O 1
ATOM 571 N N . ILE A 1 76 ? -10.155 -4.545 7.132 1.00 98.25 76 ILE A N 1
ATOM 572 C CA . ILE A 1 76 ? -9.166 -3.703 7.804 1.00 98.25 76 ILE A CA 1
ATOM 573 C C . ILE A 1 76 ? -8.218 -3.120 6.757 1.00 98.25 76 ILE A C 1
ATOM 575 O O . ILE A 1 76 ? -7.506 -3.856 6.076 1.00 98.25 76 ILE A O 1
ATOM 579 N N . VAL A 1 77 ? -8.211 -1.797 6.644 1.00 98.44 77 VAL A N 1
ATOM 580 C CA . VAL A 1 77 ? -7.313 -1.024 5.787 1.00 98.44 77 VAL A CA 1
ATOM 581 C C . VAL A 1 77 ? -6.112 -0.558 6.601 1.00 98.44 77 VAL A C 1
ATOM 583 O O . VAL A 1 77 ? -6.270 -0.009 7.688 1.00 98.44 77 VAL A O 1
ATOM 586 N N . ASP A 1 78 ? -4.912 -0.735 6.059 1.00 97.75 78 ASP A N 1
ATOM 587 C CA . ASP A 1 78 ? -3.679 -0.294 6.702 1.00 97.75 78 ASP A CA 1
ATOM 588 C C . ASP A 1 78 ? -2.916 0.677 5.801 1.00 97.75 78 ASP A C 1
ATOM 590 O O . ASP A 1 78 ? -2.352 0.294 4.772 1.00 97.75 78 ASP A O 1
ATOM 594 N N . THR A 1 79 ? -2.900 1.947 6.204 1.00 96.56 79 THR A N 1
ATOM 595 C CA . THR A 1 79 ? -2.271 3.029 5.433 1.00 96.56 79 THR A CA 1
ATOM 596 C C . THR A 1 79 ? -0.755 2.873 5.341 1.00 96.56 79 THR A C 1
ATOM 598 O O . THR A 1 79 ? -0.138 3.384 4.408 1.00 96.56 79 THR A O 1
ATOM 601 N N . LEU A 1 80 ? -0.116 2.113 6.244 1.00 95.00 80 LEU A N 1
ATOM 602 C CA . LEU A 1 80 ? 1.333 1.915 6.193 1.00 95.00 80 LEU A CA 1
ATOM 603 C C . LEU A 1 80 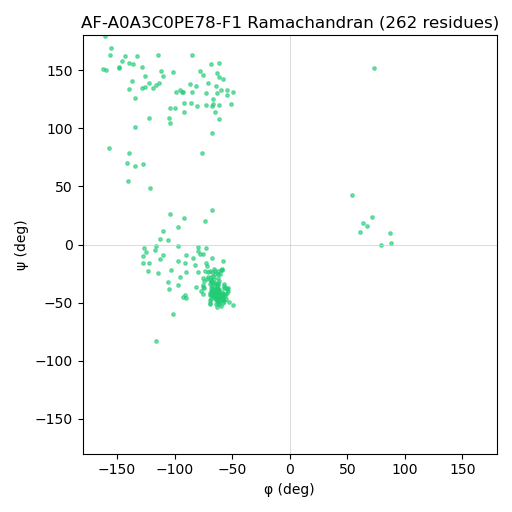? 1.757 1.256 4.876 1.00 95.00 80 LEU A C 1
ATOM 605 O O . LEU A 1 80 ? 2.741 1.685 4.278 1.00 95.00 80 LEU A O 1
ATOM 609 N N . PHE A 1 81 ? 1.015 0.253 4.403 1.00 95.94 81 PHE A N 1
ATOM 610 C CA . PHE A 1 81 ? 1.334 -0.461 3.162 1.00 95.94 81 PHE A CA 1
ATOM 611 C C . PHE A 1 81 ? 0.989 0.340 1.903 1.00 95.94 81 PHE A C 1
ATOM 613 O O . PHE A 1 81 ? 1.665 0.214 0.882 1.00 95.94 81 PHE A O 1
ATOM 620 N N . LEU A 1 82 ? -0.019 1.207 1.979 1.00 96.12 82 LEU A N 1
ATOM 621 C CA . LEU A 1 82 ? -0.448 2.066 0.875 1.00 96.12 82 LEU A CA 1
ATOM 622 C C . LEU A 1 82 ? 0.515 3.237 0.648 1.00 96.12 82 LEU A C 1
ATOM 624 O O . LEU A 1 82 ? 0.812 3.597 -0.492 1.00 96.12 82 LEU A O 1
ATOM 628 N N . SER A 1 83 ? 1.074 3.785 1.723 1.00 93.06 83 SER A N 1
ATOM 629 C CA . SER A 1 83 ? 1.961 4.947 1.681 1.00 93.06 83 SER A CA 1
ATOM 630 C C . SER A 1 83 ? 3.157 4.838 0.712 1.00 93.06 83 SER A C 1
ATOM 632 O O . SER A 1 83 ? 3.348 5.760 -0.079 1.00 93.06 83 SER A O 1
ATOM 634 N N . PRO A 1 84 ? 3.976 3.766 0.691 1.00 92.62 84 PRO A N 1
ATOM 635 C CA . PRO A 1 84 ? 5.066 3.626 -0.286 1.00 92.62 84 PRO A CA 1
ATOM 636 C C . PRO A 1 84 ? 4.584 3.397 -1.724 1.00 92.62 84 PRO A C 1
ATOM 638 O O . PRO A 1 84 ? 5.334 3.678 -2.657 1.00 92.62 84 PRO A O 1
ATOM 641 N N . LEU A 1 85 ? 3.359 2.893 -1.906 1.00 94.06 85 LEU A N 1
ATOM 642 C CA . LEU A 1 85 ? 2.751 2.687 -3.219 1.00 94.06 85 LEU A CA 1
ATOM 643 C C . LEU A 1 85 ? 2.252 4.013 -3.815 1.00 94.06 85 LEU A C 1
ATOM 645 O O . LEU A 1 85 ? 2.420 4.255 -5.006 1.00 94.06 85 LEU A O 1
ATOM 649 N N . LEU A 1 86 ? 1.662 4.877 -2.983 1.00 94.62 86 LEU A N 1
ATOM 650 C CA . LEU A 1 86 ? 0.964 6.094 -3.417 1.00 94.62 86 LEU A CA 1
ATOM 651 C C . LEU A 1 86 ? 1.777 7.379 -3.197 1.00 94.62 86 LEU A C 1
ATOM 653 O O . LEU A 1 86 ? 1.590 8.356 -3.915 1.00 94.62 86 LEU A O 1
ATOM 657 N N . PHE A 1 87 ? 2.752 7.376 -2.284 1.00 91.31 87 PHE A N 1
ATOM 658 C CA . PHE A 1 87 ? 3.687 8.490 -2.064 1.00 91.31 87 PHE A CA 1
ATOM 659 C C . PHE A 1 87 ? 5.169 8.107 -2.247 1.00 91.31 87 PHE A C 1
ATOM 661 O O . PHE A 1 87 ? 6.018 8.475 -1.423 1.00 91.31 87 PHE A O 1
ATOM 668 N N . PRO A 1 88 ? 5.541 7.430 -3.350 1.00 87.00 88 PRO A N 1
ATOM 669 C CA . PRO A 1 88 ? 6.911 6.979 -3.594 1.00 87.00 88 PRO A CA 1
ATOM 670 C C . PRO A 1 88 ? 7.936 8.117 -3.695 1.00 87.00 88 PRO A C 1
ATOM 672 O O . PRO A 1 88 ? 9.111 7.875 -3.456 1.00 87.00 88 PRO A O 1
ATOM 675 N N . THR A 1 89 ? 7.541 9.359 -4.010 1.00 80.19 89 THR A N 1
ATOM 676 C CA . THR A 1 89 ? 8.449 10.527 -4.106 1.00 80.19 89 THR A CA 1
ATOM 677 C C . THR A 1 89 ? 8.930 11.049 -2.754 1.00 80.19 89 THR A C 1
ATOM 679 O O . THR A 1 89 ? 9.941 11.749 -2.680 1.00 80.19 89 THR A O 1
ATOM 682 N N . LYS A 1 90 ? 8.184 10.774 -1.682 1.00 69.00 90 LYS A N 1
ATOM 683 C CA . LYS A 1 90 ? 8.418 11.341 -0.355 1.00 69.00 90 LYS A CA 1
ATOM 684 C C . LYS A 1 90 ? 8.174 10.285 0.725 1.00 69.00 90 LYS A C 1
ATOM 686 O O . LYS A 1 90 ? 7.242 10.437 1.519 1.00 69.00 90 LYS A O 1
ATOM 691 N N . PRO A 1 91 ? 9.056 9.275 0.831 1.00 54.81 91 PRO A N 1
ATOM 692 C CA . PRO A 1 91 ? 8.889 8.136 1.739 1.00 54.81 91 PRO A CA 1
ATOM 693 C C . PRO A 1 91 ? 8.761 8.525 3.222 1.00 54.81 91 PRO A C 1
ATOM 695 O O . PRO A 1 91 ? 8.355 7.706 4.040 1.00 54.81 91 PRO A O 1
ATOM 698 N N . TYR A 1 92 ? 9.093 9.772 3.575 1.00 52.94 92 TYR A N 1
ATOM 699 C CA . TYR A 1 92 ? 9.055 10.287 4.938 1.00 52.94 92 TYR A CA 1
ATOM 700 C C . TYR A 1 92 ? 8.047 11.429 5.161 1.00 52.94 92 TYR A C 1
ATOM 702 O O . TYR A 1 92 ? 7.978 11.909 6.275 1.00 52.94 92 TYR A O 1
ATOM 710 N N . HIS A 1 93 ? 7.279 11.939 4.188 1.00 50.72 93 HIS A N 1
ATOM 711 C CA . HIS A 1 93 ? 6.576 13.223 4.419 1.00 50.72 93 HIS A CA 1
ATOM 712 C C . HIS A 1 93 ? 5.115 13.172 4.869 1.00 50.72 93 HIS A C 1
ATOM 714 O O . HIS A 1 93 ? 4.643 14.220 5.304 1.00 50.72 93 HIS A O 1
ATOM 720 N N . ALA A 1 94 ? 4.404 12.047 4.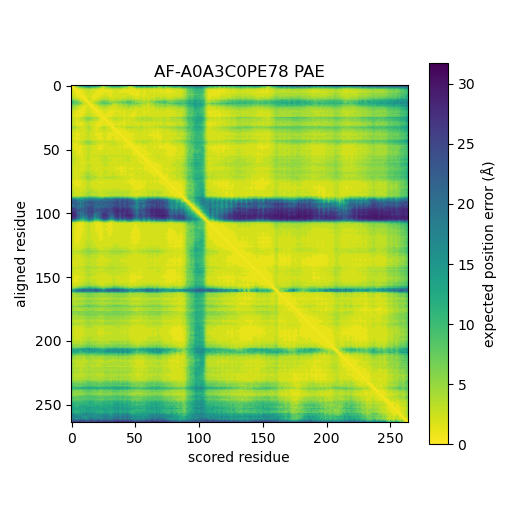788 1.00 51.66 94 ALA A N 1
ATOM 721 C CA . ALA A 1 94 ? 2.972 12.063 5.103 1.00 51.66 94 ALA A CA 1
ATOM 722 C C . ALA A 1 94 ? 2.682 12.005 6.617 1.00 51.66 94 ALA A C 1
ATOM 724 O O . ALA A 1 94 ? 1.816 12.725 7.091 1.00 51.66 94 ALA A O 1
ATOM 725 N N . LEU A 1 95 ? 3.476 11.250 7.391 1.00 46.69 95 LEU A N 1
ATOM 726 C CA . LEU A 1 95 ? 3.326 11.154 8.857 1.00 46.69 95 LEU A CA 1
ATOM 727 C C . LEU A 1 95 ? 4.500 11.740 9.653 1.00 46.69 95 LEU A C 1
ATOM 729 O O . LEU A 1 95 ? 4.324 12.192 10.777 1.00 46.69 95 LEU A O 1
ATOM 733 N N . VAL A 1 96 ? 5.710 11.815 9.082 1.00 44.12 96 VAL A N 1
ATOM 734 C CA . VAL A 1 96 ? 6.880 12.358 9.813 1.00 44.12 96 VAL A CA 1
ATOM 735 C C . VAL A 1 96 ? 6.861 13.891 9.876 1.00 44.12 96 VAL A C 1
ATOM 737 O O . VAL A 1 96 ? 7.689 14.481 10.568 1.00 44.12 96 VAL A O 1
ATOM 740 N N . LYS A 1 97 ? 5.949 14.561 9.156 1.00 44.56 97 LYS A N 1
ATOM 741 C CA . LYS A 1 97 ? 5.904 16.028 9.135 1.00 44.56 97 LYS A CA 1
ATOM 742 C C . LYS A 1 97 ? 5.526 16.650 10.479 1.00 44.56 97 LYS A C 1
ATOM 744 O O . LYS A 1 97 ? 6.030 17.736 10.743 1.00 44.56 97 LYS A O 1
ATOM 749 N N . ASP A 1 98 ? 4.776 15.952 11.330 1.00 37.97 98 ASP A N 1
ATOM 750 C CA . ASP A 1 98 ? 4.373 16.506 12.629 1.00 37.97 98 ASP A CA 1
ATOM 751 C C . ASP A 1 98 ? 5.133 15.898 13.818 1.00 37.97 98 ASP A C 1
ATOM 753 O O . ASP A 1 98 ? 5.482 16.614 14.755 1.00 37.97 98 ASP A O 1
ATOM 757 N N . ASP A 1 99 ? 5.526 14.621 13.761 1.00 39.34 99 ASP A N 1
ATOM 758 C CA . ASP A 1 99 ? 6.000 13.934 14.975 1.00 39.34 99 ASP A CA 1
ATOM 759 C C . ASP A 1 99 ? 7.482 14.150 15.327 1.00 39.34 99 ASP A C 1
ATOM 761 O O . ASP A 1 99 ? 7.909 13.827 16.434 1.00 39.34 99 ASP A O 1
ATOM 765 N N . LYS A 1 100 ? 8.307 14.716 14.432 1.00 37.91 100 LYS A N 1
ATOM 766 C CA . LYS A 1 100 ? 9.753 14.904 14.702 1.00 37.91 100 LYS A CA 1
ATOM 767 C C . LYS A 1 100 ? 10.201 16.332 15.000 1.00 37.91 100 LYS A C 1
ATOM 769 O O . LYS A 1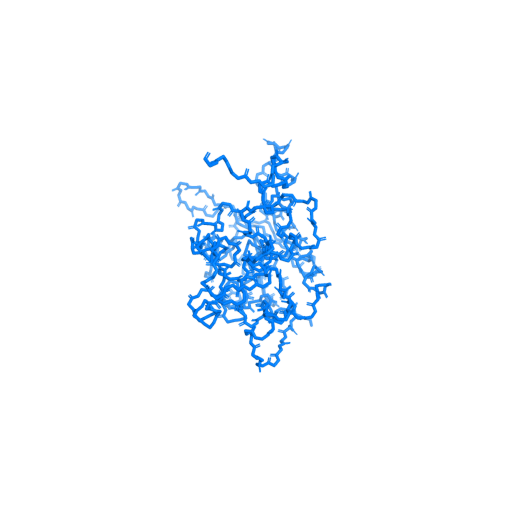 100 ? 11.397 16.542 15.193 1.00 37.91 100 LYS A O 1
ATOM 774 N N . LEU A 1 101 ? 9.287 17.301 15.083 1.00 39.47 101 LEU A N 1
ATOM 775 C CA . LEU A 1 101 ? 9.639 18.688 15.430 1.00 39.47 101 LEU A CA 1
ATOM 776 C C . LEU A 1 101 ? 9.013 19.205 16.730 1.00 39.47 101 LEU A C 1
ATOM 778 O O . LEU A 1 101 ? 9.389 20.290 17.168 1.00 39.47 101 LEU A O 1
ATOM 782 N N . GLN A 1 102 ? 8.138 18.441 17.389 1.00 35.44 102 GLN A N 1
ATOM 783 C CA . GLN A 1 102 ? 7.572 18.816 18.689 1.00 35.44 102 GLN A CA 1
ATOM 784 C C . GLN A 1 102 ? 7.483 17.597 19.613 1.00 35.44 102 GLN A C 1
ATOM 786 O O . GLN A 1 102 ? 6.424 17.019 19.827 1.00 35.44 102 GLN A O 1
ATOM 791 N N . SER A 1 103 ? 8.624 17.226 20.196 1.00 37.34 103 SER A N 1
ATOM 792 C CA . SER A 1 103 ? 8.784 16.162 21.199 1.00 37.34 103 SER A CA 1
ATOM 793 C C . SER A 1 103 ? 8.118 16.462 22.558 1.00 37.34 103 SER A C 1
ATOM 795 O O . SER A 1 103 ? 8.614 16.020 23.590 1.00 37.34 103 SER A O 1
ATOM 797 N N . GLU A 1 104 ? 7.031 17.236 22.576 1.00 38.78 104 GLU A N 1
ATOM 798 C CA . GLU A 1 104 ? 6.284 17.603 23.788 1.00 38.78 104 GLU A CA 1
ATOM 799 C C . GLU A 1 104 ? 4.781 17.287 23.715 1.00 38.78 104 GLU A C 1
ATOM 801 O O . GLU A 1 104 ? 4.083 17.452 24.716 1.00 38.78 104 GLU A O 1
ATOM 806 N N . PHE A 1 105 ? 4.262 16.778 22.590 1.00 44.59 105 PHE A N 1
ATOM 807 C CA . PHE A 1 105 ? 2.904 16.236 22.575 1.00 44.59 105 PHE A CA 1
ATOM 808 C C . PHE A 1 105 ? 2.913 14.812 23.135 1.00 44.59 105 PHE A C 1
ATOM 810 O O . PHE A 1 105 ? 3.595 13.922 22.634 1.00 44.59 105 PHE A O 1
ATOM 817 N N . THR A 1 106 ? 2.170 14.621 24.223 1.00 57.34 106 THR A N 1
ATOM 818 C CA . THR A 1 106 ? 1.783 13.309 24.743 1.00 57.34 106 THR A CA 1
ATOM 819 C C . THR A 1 106 ? 1.204 12.475 23.602 1.00 57.34 106 THR A C 1
ATOM 821 O O . THR A 1 106 ? 0.363 12.971 22.851 1.00 57.34 106 THR A O 1
ATOM 824 N N . ASN A 1 107 ? 1.683 11.236 23.463 1.00 75.19 107 ASN A N 1
ATOM 825 C CA . ASN A 1 107 ? 1.153 10.259 22.516 1.00 75.19 107 ASN A CA 1
ATOM 826 C C . ASN A 1 107 ? -0.372 10.191 22.703 1.00 75.19 107 ASN A C 1
ATOM 828 O O . ASN A 1 107 ? -0.832 10.002 23.827 1.00 75.19 107 ASN A O 1
ATOM 832 N N . ASN A 1 108 ? -1.150 10.481 21.660 1.00 90.00 108 ASN A N 1
ATOM 833 C CA . ASN A 1 108 ? -2.597 10.640 21.774 1.00 90.00 108 ASN A CA 1
ATOM 834 C C . ASN A 1 108 ? -3.260 9.879 20.625 1.00 90.00 108 ASN A C 1
ATOM 836 O O . ASN A 1 108 ? -3.346 10.420 19.516 1.00 90.00 108 ASN A O 1
ATOM 840 N N . PRO A 1 109 ? -3.799 8.678 20.892 1.00 93.69 109 PRO A N 1
ATOM 841 C CA . PRO A 1 109 ? -4.295 7.813 19.832 1.00 93.69 109 PRO A CA 1
ATOM 842 C C . PRO A 1 109 ? -5.501 8.416 19.096 1.00 93.69 109 PRO A C 1
ATOM 844 O O . PRO A 1 109 ? -5.769 8.084 17.941 1.00 93.69 109 PRO A O 1
ATOM 847 N N . LEU A 1 110 ? -6.252 9.346 19.704 1.00 95.38 110 LEU A N 1
ATOM 848 C CA . LEU A 1 110 ? -7.306 10.054 18.975 1.00 95.38 110 LEU A CA 1
ATOM 849 C C . LEU A 1 110 ? -6.711 10.980 17.904 1.00 95.38 110 LEU A C 1
ATOM 851 O O . LEU A 1 110 ? -7.213 11.006 16.780 1.00 95.38 110 LEU A O 1
ATOM 855 N N . ASN A 1 111 ? -5.648 11.722 18.221 1.00 94.19 111 ASN A N 1
ATOM 856 C CA . ASN A 1 111 ? -4.964 12.560 17.232 1.00 94.19 111 ASN A CA 1
ATOM 857 C C . ASN A 1 111 ? -4.368 11.708 16.107 1.00 94.19 111 ASN A C 1
ATOM 859 O O . ASN A 1 111 ? -4.478 12.078 14.939 1.00 94.19 111 ASN A O 1
ATOM 863 N N . ASP A 1 112 ? -3.802 10.549 16.436 1.00 92.56 112 ASP A N 1
ATOM 864 C CA . ASP A 1 112 ? -3.247 9.637 15.435 1.00 92.56 112 ASP A CA 1
ATOM 865 C C . ASP A 1 112 ? -4.345 9.004 14.564 1.00 92.56 112 ASP A C 1
ATOM 867 O O . ASP A 1 112 ? -4.172 8.865 13.352 1.00 92.56 112 ASP A O 1
ATOM 871 N N . SER A 1 113 ? -5.542 8.778 15.118 1.00 95.81 113 SER A N 1
ATOM 872 C CA . SER A 1 113 ? -6.732 8.396 14.342 1.00 95.81 113 SER A CA 1
ATOM 873 C C . SER A 1 113 ? -7.156 9.481 13.338 1.00 95.81 113 SER A C 1
ATOM 875 O O . SER A 1 113 ? -7.540 9.158 12.212 1.00 95.81 113 SER A O 1
ATOM 877 N N . TYR A 1 114 ? -7.067 10.770 13.703 1.00 95.81 114 TYR A N 1
ATOM 878 C CA . TYR A 1 114 ? -7.290 11.877 12.759 1.00 95.81 114 TYR A CA 1
ATOM 879 C C . TYR A 1 114 ? -6.232 11.897 11.651 1.00 95.81 114 TYR A C 1
ATOM 881 O O . TYR A 1 114 ? -6.588 11.977 10.477 1.00 95.81 114 TYR A O 1
ATOM 889 N N . LYS A 1 115 ? -4.945 11.750 11.992 1.00 93.06 115 LYS A N 1
ATOM 890 C CA . LYS A 1 115 ? -3.866 11.683 10.992 1.00 93.06 115 LYS A CA 1
ATOM 891 C C . LYS A 1 115 ? -4.058 10.508 10.030 1.00 93.06 115 LYS A C 1
ATOM 893 O O . LYS A 1 115 ? -3.888 10.669 8.825 1.00 93.06 115 LYS A O 1
ATOM 898 N N . ALA A 1 116 ? -4.439 9.334 10.540 1.00 94.75 116 ALA A N 1
ATOM 899 C CA . ALA A 1 116 ? -4.722 8.159 9.718 1.00 94.75 116 ALA A CA 1
ATOM 900 C C . ALA A 1 116 ? -5.915 8.388 8.775 1.00 94.75 116 ALA A C 1
ATOM 902 O O . ALA A 1 116 ? -5.874 7.943 7.627 1.00 94.75 116 ALA A O 1
ATOM 903 N N . LYS A 1 117 ? -6.951 9.107 9.231 1.00 96.56 117 LYS A N 1
ATOM 904 C CA . LYS A 1 117 ? -8.086 9.531 8.396 1.00 96.56 117 LYS A CA 1
ATOM 905 C C . LYS A 1 117 ? -7.649 10.430 7.248 1.00 96.56 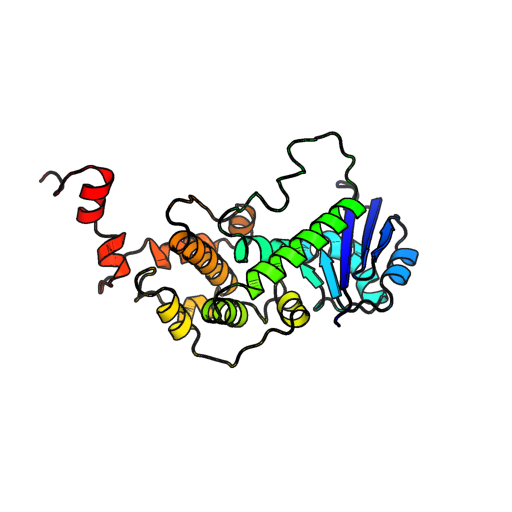117 LYS A C 1
ATOM 907 O O . LYS A 1 117 ? -8.001 10.158 6.100 1.00 96.56 117 LYS A O 1
ATOM 912 N N . ASP A 1 118 ? -6.892 11.476 7.554 1.00 94.94 118 ASP A N 1
ATOM 913 C CA . ASP A 1 118 ? -6.429 12.435 6.552 1.00 94.94 118 ASP A CA 1
ATOM 914 C C . ASP A 1 118 ? -5.513 11.747 5.530 1.00 94.94 118 ASP A C 1
ATOM 916 O O . ASP A 1 118 ? -5.753 11.840 4.325 1.00 94.94 118 ASP A O 1
ATOM 920 N N . LEU A 1 119 ? -4.556 10.941 6.006 1.00 94.62 119 LEU A N 1
ATOM 921 C CA . LEU A 1 119 ? -3.674 10.144 5.155 1.00 94.62 119 LEU A CA 1
ATOM 922 C C . LEU A 1 119 ? -4.456 9.213 4.224 1.00 94.62 119 LEU A C 1
ATOM 924 O O . LEU A 1 119 ? -4.199 9.185 3.026 1.00 94.62 119 LEU A O 1
ATOM 928 N N . PHE A 1 120 ? -5.429 8.469 4.748 1.00 97.06 120 PHE A N 1
ATOM 929 C CA . PHE A 1 120 ? -6.230 7.557 3.937 1.00 97.06 120 PHE A CA 1
ATOM 930 C C . PHE A 1 120 ? -7.018 8.288 2.841 1.00 97.06 120 PHE A C 1
ATOM 932 O O . PHE A 1 120 ? -7.144 7.803 1.714 1.00 97.06 120 PHE A O 1
ATOM 939 N N . HIS A 1 121 ? -7.551 9.474 3.139 1.00 96.44 121 HIS A N 1
ATOM 940 C CA . HIS A 1 121 ? -8.235 10.281 2.133 1.00 96.44 121 HIS A CA 1
ATOM 941 C C . HIS A 1 121 ? -7.277 10.825 1.067 1.00 96.44 121 HIS A C 1
ATOM 943 O O . HIS A 1 121 ? -7.642 10.820 -0.114 1.00 96.44 121 HIS A O 1
ATOM 949 N N . ASP A 1 122 ? -6.059 11.211 1.447 1.00 95.88 122 ASP A N 1
ATOM 950 C CA . ASP A 1 122 ? -5.004 11.573 0.500 1.00 95.88 122 ASP A CA 1
ATOM 951 C C . ASP A 1 122 ? -4.612 10.377 -0.384 1.00 95.88 122 ASP A C 1
ATOM 953 O O . ASP A 1 122 ? -4.505 10.519 -1.602 1.00 95.88 122 ASP A O 1
ATOM 957 N N . GLU A 1 123 ? -4.480 9.177 0.190 1.00 96.12 123 GLU A N 1
ATOM 958 C CA . GLU A 1 123 ? -4.207 7.927 -0.536 1.00 96.12 123 GLU A CA 1
ATOM 959 C C . GLU A 1 123 ? -5.299 7.635 -1.576 1.00 96.12 123 GLU A C 1
ATOM 961 O O . GLU A 1 123 ? -5.007 7.377 -2.748 1.00 96.12 123 GLU A O 1
ATOM 966 N N . ILE A 1 124 ? -6.574 7.758 -1.196 1.00 97.62 124 ILE A N 1
ATOM 967 C CA . ILE A 1 124 ? -7.698 7.627 -2.134 1.00 97.62 124 ILE A CA 1
ATOM 968 C C . ILE A 1 124 ? -7.609 8.675 -3.247 1.00 97.62 124 ILE A C 1
ATOM 970 O O . ILE A 1 124 ? -7.853 8.355 -4.414 1.00 97.62 124 ILE A O 1
ATOM 974 N N . ALA A 1 125 ? -7.311 9.930 -2.905 1.00 97.38 125 ALA A N 1
ATOM 975 C CA . ALA A 1 125 ? -7.238 11.014 -3.875 1.00 97.38 125 ALA A CA 1
ATOM 976 C C . ALA A 1 125 ? -6.119 10.772 -4.896 1.00 97.38 125 ALA A C 1
ATOM 978 O O . ALA A 1 125 ? -6.369 10.880 -6.099 1.00 97.38 125 ALA A O 1
ATOM 979 N N . VAL A 1 126 ? -4.930 10.375 -4.435 1.00 95.94 126 VAL A N 1
ATOM 980 C CA . VAL A 1 126 ? -3.798 10.031 -5.303 1.00 95.94 126 VAL A CA 1
ATOM 981 C C . VAL A 1 126 ? -4.128 8.836 -6.182 1.00 95.94 126 VAL A C 1
ATOM 983 O O . VAL A 1 126 ? -3.967 8.925 -7.399 1.00 95.94 126 VAL A O 1
ATOM 986 N N . PHE A 1 127 ? -4.662 7.752 -5.609 1.00 97.56 127 PHE A N 1
ATOM 987 C CA . PHE A 1 127 ? -5.038 6.583 -6.399 1.00 97.56 127 PHE A CA 1
ATOM 988 C C . PHE A 1 127 ? -6.044 6.957 -7.488 1.00 97.56 127 PHE A C 1
ATOM 990 O O . PHE A 1 127 ? -5.869 6.565 -8.631 1.00 97.56 127 PHE A O 1
ATOM 997 N N . ARG A 1 128 ? -7.067 7.767 -7.182 1.00 96.69 128 ARG A N 1
ATOM 998 C CA . ARG A 1 128 ? -8.075 8.203 -8.167 1.00 96.69 128 ARG A CA 1
ATOM 999 C C . ARG A 1 128 ? -7.500 9.072 -9.286 1.00 96.69 128 ARG A C 1
ATOM 1001 O O . ARG A 1 128 ? -8.005 8.992 -10.407 1.00 96.69 128 ARG A O 1
ATOM 1008 N N . GLN A 1 129 ? -6.486 9.881 -8.993 1.00 95.81 129 GLN A N 1
ATOM 1009 C CA . GLN A 1 129 ? -5.828 10.765 -9.960 1.00 95.81 129 GLN A CA 1
ATOM 1010 C C . GLN A 1 129 ? -4.769 10.057 -10.814 1.00 95.81 129 GLN A C 1
ATOM 1012 O O . GLN A 1 129 ? -4.408 10.589 -11.860 1.00 95.81 129 GLN A O 1
ATOM 1017 N N . ALA A 1 130 ? -4.288 8.883 -10.395 1.00 94.56 130 ALA A N 1
ATOM 1018 C CA . ALA A 1 130 ? -3.312 8.107 -11.150 1.00 94.56 130 ALA A CA 1
ATOM 1019 C C . ALA A 1 130 ? -3.842 7.678 -12.531 1.00 94.56 130 ALA A C 1
ATOM 1021 O O . ALA A 1 130 ? -5.056 7.545 -12.744 1.00 94.56 130 ALA A O 1
ATOM 1022 N N . ASP A 1 131 ? -2.917 7.421 -13.455 1.00 94.62 131 ASP A N 1
ATOM 1023 C CA . ASP A 1 131 ? -3.248 6.906 -14.782 1.00 94.62 131 ASP A CA 1
ATOM 1024 C C . ASP A 1 131 ? -3.928 5.536 -14.679 1.00 94.62 131 ASP A C 1
ATOM 1026 O O . ASP A 1 131 ? -3.614 4.721 -13.807 1.00 94.62 131 ASP A O 1
ATOM 1030 N N . GLU A 1 132 ? -4.888 5.279 -15.568 1.00 95.44 132 GLU A N 1
ATOM 1031 C CA . GLU A 1 132 ? -5.731 4.083 -15.476 1.00 95.44 132 GLU A CA 1
ATOM 1032 C C . GLU A 1 132 ? -4.921 2.788 -15.600 1.00 95.44 132 GLU A C 1
ATOM 1034 O O . GLU A 1 132 ? -5.139 1.855 -14.832 1.00 95.44 132 GLU A O 1
ATOM 1039 N N . THR A 1 133 ? -3.923 2.753 -16.486 1.00 95.94 133 THR A N 1
ATOM 1040 C CA . THR A 1 133 ? -3.007 1.613 -16.626 1.00 95.94 133 THR A CA 1
ATOM 1041 C C . THR A 1 133 ? -2.276 1.314 -15.316 1.00 95.94 133 THR A C 1
ATOM 1043 O O . THR A 1 133 ? -2.186 0.157 -14.906 1.00 95.94 133 THR A O 1
ATOM 1046 N N . LEU A 1 134 ? -1.799 2.345 -14.609 1.00 96.38 134 LEU A N 1
ATOM 1047 C CA . LEU A 1 134 ? -1.094 2.177 -13.338 1.00 96.38 134 LEU A CA 1
ATOM 1048 C C . LEU A 1 134 ? -2.029 1.651 -12.239 1.00 96.38 134 LEU A C 1
ATOM 1050 O O . LEU A 1 134 ? -1.656 0.739 -11.498 1.00 96.38 134 LEU A O 1
ATOM 1054 N N . LYS A 1 135 ? -3.270 2.156 -12.171 1.00 97.56 135 LYS A N 1
ATOM 1055 C CA . LYS A 1 135 ? -4.301 1.624 -11.260 1.00 97.56 135 LYS A CA 1
ATOM 1056 C C . LYS A 1 135 ? -4.575 0.144 -11.524 1.00 97.56 135 LYS A C 1
ATOM 1058 O O . LYS A 1 135 ? -4.640 -0.639 -10.576 1.00 97.56 135 LYS A O 1
ATOM 1063 N N . GLN A 1 136 ? -4.687 -0.243 -12.795 1.00 97.75 136 GLN A N 1
ATOM 1064 C CA . GLN A 1 136 ? -4.909 -1.630 -13.203 1.00 97.75 136 GLN A CA 1
ATOM 1065 C C . GLN A 1 136 ? -3.737 -2.524 -12.801 1.00 97.75 136 GLN A C 1
ATOM 1067 O O . GLN A 1 136 ? -3.964 -3.596 -12.248 1.00 97.75 136 GLN A O 1
ATOM 1072 N N . ILE A 1 137 ? -2.495 -2.076 -13.018 1.00 98.12 137 ILE A N 1
ATOM 1073 C CA . ILE A 1 137 ? -1.290 -2.803 -12.596 1.00 98.12 137 ILE A CA 1
ATOM 1074 C C . ILE A 1 137 ? -1.307 -3.030 -11.080 1.00 98.12 137 ILE A C 1
ATOM 1076 O O . ILE A 1 137 ? -1.155 -4.167 -10.633 1.00 98.12 137 ILE A O 1
ATOM 1080 N N . PHE A 1 138 ? -1.540 -1.985 -10.280 1.00 98.12 138 PHE A N 1
ATOM 1081 C CA . PHE A 1 138 ? -1.598 -2.122 -8.823 1.00 98.12 138 PHE A CA 1
ATOM 1082 C C . PHE A 1 138 ? -2.725 -3.045 -8.369 1.00 98.12 138 PHE A C 1
ATOM 1084 O O . PHE A 1 138 ? -2.496 -3.907 -7.525 1.00 98.12 138 PHE A O 1
ATOM 1091 N N . TYR A 1 139 ? -3.920 -2.923 -8.944 1.00 98.25 139 TYR A N 1
ATOM 1092 C CA . TYR A 1 139 ? -5.032 -3.808 -8.609 1.00 98.25 139 TYR A CA 1
ATOM 1093 C C . TYR A 1 139 ? -4.724 -5.270 -8.948 1.00 98.25 139 TYR A C 1
ATOM 1095 O O . TYR A 1 139 ? -4.845 -6.138 -8.086 1.00 98.25 139 TYR A O 1
ATOM 1103 N N . LEU A 1 140 ? -4.258 -5.560 -10.165 1.00 97.81 140 LEU A N 1
ATOM 1104 C CA . LEU A 1 140 ? -3.960 -6.929 -10.593 1.00 97.81 140 LEU A CA 1
ATOM 1105 C C . LEU A 1 140 ? -2.851 -7.578 -9.749 1.00 97.81 140 LEU A C 1
ATOM 1107 O O . LEU A 1 140 ? -2.924 -8.777 -9.492 1.00 97.81 140 LEU A O 1
ATOM 1111 N N . LEU A 1 141 ? -1.875 -6.799 -9.268 1.00 98.12 141 LEU A N 1
ATOM 1112 C CA . LEU A 1 141 ? -0.828 -7.285 -8.360 1.00 98.12 141 LEU A CA 1
ATOM 1113 C C . LEU A 1 141 ? -1.320 -7.497 -6.917 1.00 98.12 141 LEU A C 1
ATOM 1115 O O . LEU A 1 141 ? -0.821 -8.392 -6.233 1.00 98.12 141 LEU A O 1
ATOM 1119 N N . LEU A 1 142 ? -2.243 -6.660 -6.429 1.00 98.25 142 LEU A N 1
ATOM 1120 C CA . LEU A 1 142 ? -2.450 -6.481 -4.985 1.00 98.25 142 LEU A CA 1
ATOM 1121 C C . LEU A 1 142 ? -3.867 -6.785 -4.470 1.00 98.25 142 LEU A C 1
ATOM 1123 O O . LEU A 1 142 ? -4.036 -6.928 -3.261 1.00 98.25 142 LEU A O 1
ATOM 1127 N N . HIS A 1 143 ? -4.893 -6.878 -5.321 1.00 96.75 143 HIS A N 1
ATOM 1128 C CA . HIS A 1 143 ? -6.300 -6.952 -4.881 1.00 96.75 143 HIS A CA 1
ATOM 1129 C C . HIS A 1 143 ? -6.643 -8.156 -3.988 1.00 96.75 143 HIS A C 1
ATOM 1131 O O . HIS A 1 143 ? -7.587 -8.083 -3.202 1.00 96.75 143 HIS A O 1
ATOM 1137 N N . ASP A 1 144 ? -5.889 -9.249 -4.094 1.00 95.69 144 ASP A N 1
ATOM 1138 C CA . ASP A 1 144 ? -6.049 -10.479 -3.314 1.00 95.69 144 ASP A CA 1
ATOM 1139 C C . ASP A 1 144 ? -5.109 -10.548 -2.095 1.00 95.69 144 ASP A C 1
ATOM 1141 O O . ASP A 1 144 ? -5.137 -11.514 -1.329 1.00 95.69 144 ASP A O 1
ATOM 1145 N N . LYS A 1 145 ? -4.257 -9.535 -1.900 1.00 97.75 145 LYS A N 1
ATOM 1146 C CA . LYS A 1 145 ? -3.276 -9.490 -0.814 1.00 97.75 145 LYS A CA 1
ATOM 1147 C C . LYS A 1 145 ? -3.902 -8.908 0.441 1.00 97.75 145 LYS A C 1
ATOM 1149 O O . LYS A 1 145 ? -4.641 -7.923 0.389 1.00 97.75 145 LYS A O 1
ATOM 1154 N N . LYS A 1 146 ? -3.586 -9.508 1.590 1.00 96.56 146 LYS A N 1
ATOM 1155 C CA . LYS A 1 146 ? -4.180 -9.166 2.891 1.00 96.56 146 LYS A CA 1
ATOM 1156 C C . LYS A 1 146 ? -4.049 -7.674 3.206 1.00 96.56 146 LYS A C 1
ATOM 1158 O O . LYS A 1 146 ? -4.991 -7.089 3.727 1.00 96.56 146 LYS A O 1
ATOM 1163 N N . GLU A 1 147 ? -2.903 -7.091 2.875 1.00 97.06 147 GLU A N 1
ATOM 1164 C CA . GLU A 1 147 ? -2.525 -5.706 3.154 1.00 97.06 147 GLU A CA 1
ATOM 1165 C C . GLU A 1 147 ? -3.303 -4.685 2.307 1.00 97.06 147 GLU A C 1
ATOM 1167 O O . GLU A 1 147 ? -3.452 -3.539 2.720 1.00 97.06 147 GLU A O 1
ATOM 1172 N N . PHE A 1 148 ? -3.829 -5.090 1.145 1.00 98.25 148 PHE A N 1
ATOM 1173 C CA . PHE A 1 148 ? -4.367 -4.168 0.136 1.00 98.25 148 PHE A CA 1
ATOM 1174 C C . PHE A 1 148 ? -5.828 -4.439 -0.246 1.00 98.25 148 PHE A C 1
ATOM 1176 O O . PHE A 1 148 ? -6.528 -3.531 -0.693 1.00 98.25 148 PHE A O 1
ATOM 1183 N N . GLN A 1 149 ? -6.332 -5.660 -0.047 1.00 97.62 149 GLN A N 1
ATOM 1184 C CA . GLN A 1 149 ? -7.682 -6.061 -0.462 1.00 97.62 149 GLN A CA 1
ATOM 1185 C C . GLN A 1 149 ? -8.789 -5.139 0.080 1.00 97.62 149 GLN A C 1
ATOM 1187 O O . GLN A 1 149 ? -9.751 -4.831 -0.626 1.00 97.62 149 GLN A O 1
ATOM 1192 N N . ALA A 1 150 ? -8.655 -4.676 1.327 1.00 98.06 150 ALA A N 1
ATOM 1193 C CA . ALA A 1 150 ? -9.655 -3.847 1.990 1.00 98.06 150 ALA A CA 1
ATOM 1194 C C . ALA A 1 150 ? -9.758 -2.472 1.325 1.00 98.06 150 ALA A C 1
ATOM 1196 O O . ALA A 1 150 ? -10.862 -1.967 1.134 1.00 98.06 150 ALA A O 1
ATOM 1197 N N . PHE A 1 151 ? -8.615 -1.906 0.921 1.00 98.44 151 PHE A N 1
ATOM 1198 C CA . PHE A 1 151 ? -8.539 -0.623 0.230 1.00 98.44 151 PHE A CA 1
ATOM 1199 C C . PHE A 1 151 ? -9.330 -0.666 -1.078 1.00 98.44 151 PHE A C 1
ATOM 1201 O O . PHE A 1 151 ? -10.239 0.141 -1.267 1.00 98.44 151 PHE A O 1
ATOM 1208 N N . PHE A 1 152 ? -9.058 -1.652 -1.942 1.00 98.06 152 PHE A N 1
ATOM 1209 C CA . PHE A 1 152 ? -9.739 -1.772 -3.236 1.00 98.06 152 PHE A CA 1
ATOM 1210 C C . PHE A 1 152 ? -11.241 -2.020 -3.093 1.00 98.06 152 PHE A C 1
ATOM 1212 O O . PHE A 1 152 ? -12.032 -1.392 -3.801 1.00 98.06 152 PHE A O 1
ATOM 1219 N N . ARG A 1 153 ? -11.658 -2.860 -2.132 1.00 97.62 153 ARG A N 1
ATOM 1220 C CA . ARG A 1 153 ? -13.085 -3.044 -1.824 1.00 97.62 153 ARG A CA 1
ATOM 1221 C C . ARG A 1 153 ? -13.730 -1.756 -1.322 1.00 97.62 153 ARG A C 1
ATOM 1223 O O . ARG A 1 153 ? -14.831 -1.422 -1.759 1.00 97.62 153 ARG A O 1
ATOM 1230 N N . PHE A 1 154 ? -13.049 -1.010 -0.452 1.00 97.94 154 PHE A N 1
ATOM 1231 C CA . PHE A 1 154 ? -13.566 0.246 0.083 1.00 97.94 154 PHE A CA 1
ATOM 1232 C C . PHE A 1 154 ? -13.810 1.278 -1.023 1.00 97.94 154 PHE A C 1
ATOM 1234 O O . PHE A 1 154 ? -14.886 1.876 -1.070 1.00 97.94 154 PHE A O 1
ATOM 1241 N N . ILE A 1 155 ? -12.850 1.461 -1.937 1.00 97.06 155 ILE A N 1
ATOM 1242 C CA . ILE A 1 155 ? -12.995 2.403 -3.059 1.00 97.06 155 ILE A CA 1
ATOM 1243 C C . ILE A 1 155 ? -13.834 1.849 -4.216 1.00 97.06 155 ILE A C 1
ATOM 1245 O O . ILE A 1 155 ? -14.115 2.598 -5.150 1.00 97.06 155 ILE A O 1
ATOM 1249 N N . SER A 1 156 ? -14.242 0.576 -4.141 1.00 96.62 156 SER A N 1
ATOM 1250 C CA . SER A 1 156 ? -14.989 -0.134 -5.187 1.00 96.62 156 SER A CA 1
ATOM 1251 C C . SER A 1 156 ? -14.281 -0.085 -6.545 1.00 96.62 156 SER A C 1
ATOM 1253 O O . SER A 1 156 ? -14.912 0.167 -7.568 1.00 96.62 156 SER A O 1
ATOM 1255 N N . TYR A 1 157 ? -12.958 -0.270 -6.537 1.00 96.94 157 TYR A N 1
ATOM 1256 C CA . TYR A 1 157 ? -12.166 -0.369 -7.759 1.00 96.94 157 TYR A CA 1
ATOM 1257 C C . TYR A 1 157 ? -12.012 -1.835 -8.151 1.00 96.94 157 TYR A C 1
ATOM 1259 O O . TYR A 1 157 ? -11.633 -2.667 -7.323 1.00 96.94 157 TYR A O 1
ATOM 1267 N N . ASP A 1 158 ? -12.277 -2.124 -9.417 1.00 95.44 158 ASP A N 1
ATOM 1268 C CA . ASP A 1 158 ? -12.008 -3.399 -10.056 1.00 95.44 158 ASP A CA 1
ATOM 1269 C C . ASP A 1 158 ? -11.565 -3.173 -11.503 1.00 95.44 158 ASP A C 1
ATOM 1271 O O . ASP A 1 158 ? -11.735 -2.094 -12.076 1.00 95.44 158 ASP A O 1
ATOM 1275 N N . CYS A 1 159 ? -10.946 -4.194 -12.086 1.00 93.44 159 CYS A N 1
ATOM 1276 C CA . CYS A 1 159 ? -10.702 -4.235 -13.515 1.00 93.44 159 CYS A CA 1
ATOM 1277 C C . CYS A 1 159 ? -10.806 -5.673 -14.030 1.00 93.44 159 CYS A C 1
ATOM 1279 O O . CYS A 1 159 ? -10.682 -6.644 -13.278 1.00 93.44 159 CYS A O 1
ATOM 1281 N N . ALA A 1 160 ? -11.065 -5.820 -15.331 1.00 89.06 160 ALA A N 1
ATOM 1282 C CA . ALA A 1 160 ? -11.083 -7.130 -15.966 1.00 89.06 160 ALA A CA 1
ATOM 1283 C C . ALA A 1 160 ? -9.696 -7.786 -15.888 1.00 89.06 160 ALA A C 1
ATOM 1285 O O . ALA A 1 160 ? -8.674 -7.104 -15.964 1.00 89.06 160 ALA A O 1
ATOM 1286 N N . CYS A 1 161 ? -9.663 -9.118 -15.789 1.00 75.25 161 CYS A N 1
ATOM 1287 C CA . CYS A 1 161 ? -8.414 -9.869 -15.869 1.00 75.25 161 CYS A CA 1
ATOM 1288 C C . CYS A 1 161 ? -7.774 -9.625 -17.243 1.00 75.25 161 CYS A C 1
ATOM 1290 O O . CYS A 1 161 ? -8.281 -10.077 -18.272 1.00 75.25 161 CYS A O 1
ATOM 1292 N N . MET A 1 162 ? -6.689 -8.860 -17.237 1.00 79.25 162 MET A N 1
ATOM 1293 C CA . MET A 1 162 ? -5.890 -8.529 -18.406 1.00 79.25 162 MET A CA 1
ATOM 1294 C C . MET A 1 162 ? -4.505 -9.142 -18.268 1.00 79.25 162 MET A C 1
ATOM 1296 O O . MET A 1 162 ? -4.069 -9.509 -17.176 1.00 79.25 162 MET A O 1
ATOM 1300 N N . ASP A 1 163 ? -3.807 -9.225 -19.394 1.00 91.75 163 ASP A N 1
ATOM 1301 C CA . ASP A 1 163 ? -2.404 -9.599 -19.421 1.00 91.75 163 ASP A CA 1
ATOM 1302 C C . ASP A 1 163 ? -1.562 -8.501 -18.754 1.00 91.75 163 ASP A C 1
ATOM 1304 O O . ASP A 1 163 ? -1.225 -7.474 -19.350 1.00 91.75 163 ASP A O 1
ATOM 1308 N N . ILE A 1 164 ? -1.275 -8.718 -17.474 1.00 95.44 164 ILE A N 1
ATOM 1309 C CA . ILE A 1 164 ? -0.532 -7.795 -16.625 1.00 95.44 164 ILE A CA 1
ATOM 1310 C C . ILE A 1 164 ? 0.887 -7.536 -17.133 1.00 95.44 164 ILE A C 1
ATOM 1312 O O . ILE A 1 164 ? 1.393 -6.428 -16.970 1.00 95.44 164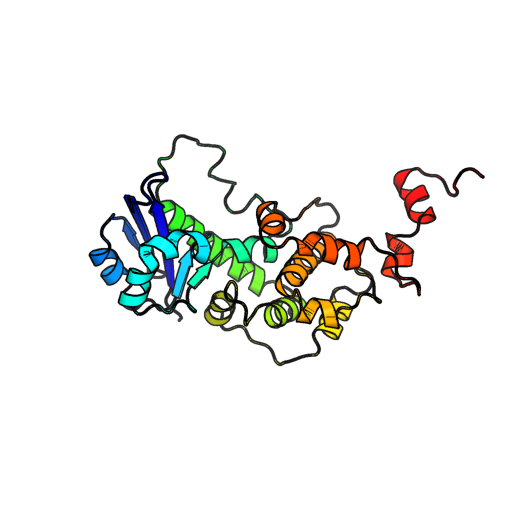 ILE A O 1
ATOM 1316 N N . GLU A 1 165 ? 1.520 -8.510 -17.789 1.00 95.25 165 GLU A N 1
ATOM 1317 C CA . GLU A 1 165 ? 2.864 -8.333 -18.341 1.00 95.25 165 GLU A CA 1
ATOM 1318 C C . GLU A 1 165 ? 2.839 -7.310 -19.469 1.00 95.25 165 GLU A C 1
ATOM 1320 O O . GLU A 1 165 ? 3.655 -6.388 -19.499 1.00 95.25 165 GLU A O 1
ATOM 1325 N N . ASN A 1 166 ? 1.847 -7.423 -20.352 1.00 94.38 166 ASN A N 1
ATOM 1326 C CA . ASN A 1 166 ? 1.641 -6.464 -21.427 1.00 94.38 166 ASN A CA 1
ATOM 1327 C C . ASN A 1 166 ? 1.310 -5.061 -20.897 1.00 94.38 166 ASN A C 1
ATOM 1329 O O . ASN A 1 166 ? 1.820 -4.084 -21.447 1.00 94.38 166 ASN A O 1
ATOM 1333 N N . LEU A 1 167 ? 0.526 -4.938 -19.818 1.00 95.75 167 LEU A N 1
ATOM 1334 C CA . LEU A 1 167 ? 0.270 -3.640 -19.176 1.00 95.75 167 LEU A CA 1
ATOM 1335 C C . LEU A 1 167 ? 1.556 -3.017 -18.625 1.00 95.75 167 LEU A C 1
ATOM 1337 O O . LEU A 1 167 ? 1.833 -1.851 -18.899 1.00 95.75 167 LEU A O 1
ATOM 1341 N N . ILE A 1 168 ? 2.367 -3.793 -17.898 1.00 97.44 168 ILE A N 1
ATOM 1342 C CA . ILE A 1 168 ? 3.637 -3.314 -17.334 1.00 97.44 168 ILE A CA 1
ATOM 1343 C C . ILE A 1 168 ? 4.606 -2.919 -18.455 1.00 97.44 168 ILE A C 1
ATOM 1345 O O . ILE A 1 168 ? 5.202 -1.847 -18.400 1.00 97.44 168 ILE A O 1
ATOM 1349 N N . HIS A 1 169 ? 4.754 -3.740 -19.495 1.00 95.06 169 HIS A N 1
ATOM 1350 C CA . HIS A 1 169 ? 5.619 -3.411 -20.629 1.00 95.06 169 HIS A CA 1
ATOM 1351 C C . HIS A 1 169 ? 5.150 -2.178 -21.402 1.00 95.06 169 HIS A C 1
ATOM 1353 O O . HIS A 1 169 ? 5.986 -1.441 -21.924 1.00 95.06 169 HIS A O 1
ATOM 1359 N N . HIS A 1 170 ? 3.838 -1.957 -21.491 1.00 94.38 170 HIS A N 1
ATOM 1360 C CA . HIS A 1 170 ? 3.282 -0.773 -22.128 1.00 94.38 170 HIS A CA 1
ATOM 1361 C C . HIS A 1 170 ? 3.554 0.489 -21.303 1.00 94.38 170 HIS A C 1
ATOM 1363 O O . HIS A 1 170 ? 4.101 1.451 -21.839 1.00 94.38 170 HIS A O 1
ATOM 1369 N N . GLU A 1 171 ? 3.221 0.460 -20.011 1.00 96.12 171 GLU A N 1
ATOM 1370 C CA . GLU A 1 171 ? 3.361 1.602 -19.100 1.00 96.12 171 GLU A CA 1
ATOM 1371 C C . GLU A 1 171 ? 4.831 1.991 -18.891 1.00 96.12 171 GLU A C 1
ATOM 1373 O O . GLU A 1 171 ? 5.191 3.164 -18.938 1.00 96.12 171 GLU A O 1
ATOM 1378 N N . PHE A 1 172 ? 5.711 0.999 -18.727 1.00 96.75 172 PHE A N 1
ATOM 1379 C CA . PHE A 1 172 ? 7.132 1.196 -18.422 1.00 96.75 172 PHE A CA 1
ATOM 1380 C C . PHE A 1 172 ? 8.040 0.974 -19.636 1.00 96.75 172 PHE A C 1
ATOM 1382 O O . PHE A 1 172 ? 9.219 0.616 -19.500 1.00 96.75 172 PHE A O 1
ATOM 1389 N N . LYS A 1 173 ? 7.505 1.168 -20.845 1.00 94.75 173 LYS A N 1
ATOM 1390 C CA . LYS A 1 173 ? 8.258 0.984 -22.085 1.00 94.75 173 LYS A CA 1
ATOM 1391 C C . LYS A 1 173 ? 9.535 1.824 -22.071 1.00 94.75 173 LYS A C 1
ATOM 1393 O O . LYS A 1 173 ? 9.492 3.028 -21.847 1.00 94.75 173 LYS A O 1
ATOM 1398 N N . SER A 1 174 ? 10.668 1.181 -22.354 1.00 94.06 174 SER A N 1
ATOM 1399 C CA . SER A 1 174 ? 11.998 1.807 -22.369 1.00 94.06 174 SER A CA 1
ATOM 1400 C C . SER A 1 174 ? 12.452 2.405 -21.026 1.00 94.06 174 SER A C 1
ATOM 1402 O O . SER A 1 174 ? 13.487 3.062 -20.991 1.00 94.06 174 SER A O 1
ATOM 1404 N N . GLU A 1 175 ? 11.744 2.133 -19.925 1.00 95.88 175 GLU A N 1
ATOM 1405 C CA . GLU A 1 175 ? 12.083 2.575 -18.560 1.00 95.88 175 GLU A CA 1
ATOM 1406 C C . GLU A 1 175 ? 12.484 1.402 -17.640 1.00 95.88 175 GLU A C 1
ATOM 1408 O O . GLU A 1 175 ? 13.070 1.599 -16.569 1.00 95.88 175 GLU A O 1
ATOM 1413 N N . ILE A 1 176 ? 12.225 0.167 -18.084 1.00 97.00 176 ILE A N 1
ATOM 1414 C CA . ILE A 1 176 ? 12.697 -1.088 -17.484 1.00 97.00 176 ILE A CA 1
ATOM 1415 C C . ILE A 1 176 ? 13.271 -2.023 -18.555 1.00 97.00 176 ILE A C 1
ATOM 1417 O O . ILE A 1 176 ? 13.004 -1.883 -19.748 1.00 97.00 176 ILE A O 1
ATOM 1421 N N . CYS A 1 177 ? 14.059 -3.009 -18.131 1.00 96.56 177 CYS A N 1
ATOM 1422 C CA . CYS A 1 177 ? 14.587 -4.053 -19.002 1.00 96.56 177 CYS A CA 1
ATOM 1423 C C . CYS A 1 177 ? 13.458 -4.878 -19.647 1.00 96.56 177 CYS A C 1
ATOM 1425 O O . CYS A 1 177 ? 12.716 -5.562 -18.949 1.00 96.56 177 CYS A O 1
ATOM 1427 N N . GLU A 1 178 ? 13.378 -4.890 -20.981 1.00 95.44 178 GLU A N 1
ATOM 1428 C CA . GLU A 1 178 ? 12.338 -5.620 -21.733 1.00 95.44 178 GLU A CA 1
ATOM 1429 C C . GLU A 1 178 ? 12.452 -7.146 -21.621 1.00 95.44 178 GLU A C 1
ATOM 1431 O O . GLU A 1 178 ? 11.477 -7.857 -21.809 1.00 95.44 178 GLU A O 1
ATOM 1436 N N . ASN A 1 179 ? 13.646 -7.664 -21.322 1.00 95.00 179 ASN A N 1
ATOM 1437 C CA . ASN A 1 179 ? 13.898 -9.105 -21.220 1.00 95.00 179 ASN A CA 1
ATOM 1438 C C . ASN A 1 179 ? 13.847 -9.614 -19.767 1.00 95.00 179 ASN A C 1
ATOM 1440 O O . ASN A 1 179 ? 14.380 -10.687 -19.468 1.00 95.00 179 ASN A O 1
ATOM 1444 N N . VAL A 1 180 ? 13.303 -8.822 -18.839 1.00 95.19 180 VAL A N 1
ATOM 1445 C CA . VAL A 1 180 ? 13.070 -9.277 -17.468 1.00 95.19 180 VAL A CA 1
ATOM 1446 C C . VAL A 1 180 ? 11.931 -10.300 -17.456 1.00 95.19 180 VAL A C 1
ATOM 1448 O O . VAL A 1 180 ? 10.940 -10.157 -18.159 1.00 95.19 180 VAL A O 1
ATOM 1451 N N . ASP A 1 181 ? 12.087 -11.353 -16.662 1.00 95.38 181 ASP A N 1
ATOM 1452 C CA . ASP A 1 181 ? 11.075 -12.401 -16.499 1.00 95.38 181 ASP A CA 1
ATOM 1453 C C . ASP A 1 181 ? 9.935 -11.890 -15.599 1.00 95.38 181 ASP A C 1
ATOM 1455 O O . ASP A 1 181 ? 9.932 -12.141 -14.389 1.00 95.38 181 ASP A O 1
ATOM 1459 N N . LEU A 1 182 ? 9.035 -11.080 -16.176 1.00 96.62 182 LEU A N 1
ATOM 1460 C CA . LEU A 1 182 ? 7.882 -10.513 -15.471 1.00 96.62 182 LEU A CA 1
ATOM 1461 C C . LEU A 1 182 ? 6.904 -11.598 -15.032 1.00 96.62 182 LEU A C 1
ATOM 1463 O O . LEU A 1 182 ? 6.436 -11.520 -13.901 1.00 96.62 182 LEU A O 1
ATOM 1467 N N . THR A 1 183 ? 6.663 -12.627 -15.853 1.00 96.00 183 THR A N 1
ATOM 1468 C CA . THR A 1 183 ? 5.794 -13.764 -15.508 1.00 96.00 183 THR A CA 1
ATOM 1469 C C . THR A 1 183 ? 6.159 -14.336 -14.143 1.00 96.00 183 THR A C 1
ATOM 1471 O O . THR A 1 183 ? 5.317 -14.451 -13.248 1.00 96.00 183 THR A O 1
ATOM 1474 N N . LYS A 1 184 ? 7.449 -14.640 -13.950 1.00 96.88 184 LYS A N 1
ATOM 1475 C CA . LYS A 1 184 ? 7.944 -15.186 -12.690 1.00 96.88 184 LYS A CA 1
ATOM 1476 C C . LYS A 1 184 ? 7.765 -14.202 -11.537 1.00 96.88 184 LYS A C 1
ATOM 1478 O O . LYS A 1 184 ? 7.240 -14.588 -10.496 1.00 96.88 184 LYS A O 1
ATOM 1483 N N . ILE A 1 185 ? 8.156 -12.939 -11.719 1.00 97.94 185 ILE A N 1
ATOM 1484 C CA . ILE A 1 185 ? 8.091 -11.926 -10.652 1.00 97.94 185 ILE A CA 1
ATOM 1485 C C . ILE A 1 185 ? 6.640 -11.651 -10.233 1.00 97.94 185 ILE A C 1
ATOM 1487 O O . ILE A 1 185 ? 6.366 -11.597 -9.041 1.00 97.94 185 ILE A O 1
ATOM 1491 N N . VAL A 1 186 ? 5.707 -11.530 -11.181 1.00 97.31 186 VAL A N 1
ATOM 1492 C CA . VAL A 1 186 ? 4.275 -11.336 -10.898 1.00 97.31 186 VAL A CA 1
ATOM 1493 C C . VAL A 1 186 ? 3.721 -12.497 -10.071 1.00 97.31 186 VAL A C 1
ATOM 1495 O O . VAL A 1 186 ? 2.953 -12.275 -9.139 1.00 97.31 186 VAL A O 1
ATOM 1498 N N . SER A 1 187 ? 4.120 -13.732 -10.388 1.00 96.50 187 SER A N 1
ATOM 1499 C CA . SER A 1 187 ? 3.634 -14.919 -9.676 1.00 96.50 187 SER A CA 1
ATOM 1500 C C . SER A 1 187 ? 4.247 -15.104 -8.281 1.00 96.50 187 SER A C 1
ATOM 1502 O O . SER A 1 187 ? 3.548 -15.532 -7.365 1.00 96.50 187 SER A O 1
ATOM 1504 N N . GLU A 1 188 ? 5.533 -14.784 -8.106 1.00 97.75 188 GLU A N 1
ATOM 1505 C CA . GLU A 1 188 ? 6.283 -15.073 -6.874 1.00 97.75 188 GLU A CA 1
ATOM 1506 C C . GLU A 1 188 ? 6.348 -13.874 -5.914 1.00 97.75 188 GLU A C 1
ATOM 1508 O O . GLU A 1 188 ? 6.304 -14.062 -4.699 1.00 97.75 188 GLU A O 1
ATOM 1513 N N . HIS A 1 189 ? 6.430 -12.649 -6.445 1.00 98.25 189 HIS A N 1
ATOM 1514 C CA . HIS A 1 189 ? 6.727 -11.417 -5.699 1.00 98.25 189 HIS A CA 1
ATOM 1515 C C . HIS A 1 189 ? 5.891 -10.202 -6.163 1.00 98.25 189 HIS A C 1
ATOM 1517 O O . HIS A 1 189 ? 6.445 -9.155 -6.527 1.00 98.25 189 HIS A O 1
ATOM 1523 N N . PRO A 1 190 ? 4.548 -10.302 -6.192 1.00 98.12 190 PRO A N 1
ATOM 1524 C CA . PRO A 1 190 ? 3.696 -9.235 -6.715 1.00 98.12 190 PRO A CA 1
ATOM 1525 C C . PRO A 1 190 ? 3.724 -7.950 -5.873 1.00 98.12 190 PRO A C 1
ATOM 1527 O O . PRO A 1 190 ? 3.632 -6.857 -6.432 1.00 98.12 190 PRO A O 1
ATOM 1530 N N . ILE A 1 191 ? 3.875 -8.058 -4.545 1.00 98.50 191 ILE A N 1
ATOM 1531 C CA . ILE A 1 191 ? 3.918 -6.890 -3.648 1.00 98.50 191 ILE A CA 1
ATOM 1532 C C . ILE A 1 191 ? 5.208 -6.106 -3.877 1.00 98.50 191 ILE A C 1
ATOM 1534 O O . ILE A 1 191 ? 5.190 -4.889 -4.062 1.00 98.50 191 ILE A O 1
ATOM 1538 N N . GLU A 1 192 ? 6.334 -6.811 -3.913 1.00 98.50 192 GLU A N 1
ATOM 1539 C CA . GLU A 1 192 ? 7.642 -6.220 -4.147 1.00 98.50 192 GLU A CA 1
ATOM 1540 C C . GLU A 1 192 ? 7.720 -5.563 -5.520 1.00 98.50 192 GLU A C 1
ATOM 1542 O O . GLU A 1 192 ? 8.214 -4.440 -5.639 1.00 98.50 192 GLU A O 1
ATOM 1547 N N . LEU A 1 193 ? 7.163 -6.221 -6.542 1.00 98.62 193 LEU A N 1
ATOM 1548 C CA . LEU A 1 193 ? 7.038 -5.645 -7.872 1.00 98.62 193 LEU A CA 1
ATOM 1549 C C . LEU A 1 193 ? 6.210 -4.358 -7.856 1.00 98.62 193 LEU A C 1
ATOM 1551 O O . LEU A 1 193 ? 6.653 -3.370 -8.434 1.00 98.62 193 LEU A O 1
ATOM 1555 N N . ALA A 1 194 ? 5.063 -4.323 -7.171 1.00 98.50 194 ALA A N 1
ATOM 1556 C CA . ALA A 1 194 ? 4.237 -3.119 -7.095 1.00 98.50 194 ALA A CA 1
ATOM 1557 C C . ALA A 1 194 ? 4.999 -1.931 -6.481 1.00 98.50 194 ALA A C 1
ATOM 1559 O O . ALA A 1 194 ? 4.961 -0.830 -7.031 1.00 98.50 194 ALA A O 1
ATOM 1560 N N . TYR A 1 195 ? 5.767 -2.155 -5.409 1.00 98.12 195 TYR A N 1
ATOM 1561 C CA . TYR A 1 195 ? 6.622 -1.112 -4.832 1.00 98.12 195 TYR A CA 1
ATOM 1562 C C . TYR A 1 195 ? 7.744 -0.672 -5.774 1.00 98.12 195 TYR A C 1
ATOM 1564 O O . TYR A 1 195 ? 8.030 0.524 -5.870 1.00 98.12 195 TYR A O 1
ATOM 1572 N N . CYS A 1 196 ? 8.375 -1.606 -6.496 1.00 97.81 196 CYS A N 1
ATOM 1573 C CA . CYS A 1 196 ? 9.361 -1.247 -7.510 1.00 97.81 196 CYS A CA 1
ATOM 1574 C C . CYS A 1 196 ? 8.741 -0.367 -8.600 1.00 97.81 196 CYS A C 1
ATOM 1576 O O . CYS A 1 196 ? 9.309 0.672 -8.929 1.00 97.81 196 CYS A O 1
ATOM 1578 N N . LEU A 1 197 ? 7.583 -0.758 -9.136 1.00 98.12 197 LEU A N 1
ATOM 1579 C CA . LEU A 1 197 ? 6.898 -0.023 -10.198 1.00 98.12 197 LEU A CA 1
ATOM 1580 C C . LEU A 1 197 ? 6.439 1.362 -9.728 1.00 98.12 197 LEU A C 1
ATOM 1582 O O . LEU A 1 197 ? 6.648 2.328 -10.454 1.00 98.12 197 LEU A O 1
ATOM 1586 N N . ALA A 1 198 ? 5.929 1.495 -8.499 1.00 96.81 198 ALA A N 1
ATOM 1587 C CA . ALA A 1 198 ? 5.579 2.793 -7.915 1.00 96.81 198 ALA A CA 1
ATOM 1588 C C . ALA A 1 198 ? 6.788 3.738 -7.820 1.00 96.81 198 ALA A C 1
ATOM 1590 O O . ALA A 1 198 ? 6.714 4.909 -8.199 1.00 96.81 198 ALA A O 1
ATOM 1591 N N . LEU A 1 199 ? 7.937 3.231 -7.357 1.00 95.44 199 LEU A N 1
ATOM 1592 C CA . LEU A 1 199 ? 9.159 4.030 -7.295 1.00 95.44 199 LEU A CA 1
ATOM 1593 C C . LEU A 1 199 ? 9.666 4.405 -8.695 1.00 95.44 199 LEU A C 1
ATOM 1595 O O . LEU A 1 199 ? 10.102 5.536 -8.905 1.00 95.44 199 LEU A O 1
ATOM 1599 N N . ILE A 1 200 ? 9.602 3.486 -9.659 1.00 95.81 200 ILE A N 1
ATOM 1600 C CA . ILE A 1 200 ? 10.014 3.747 -11.044 1.00 95.81 200 ILE A CA 1
ATOM 1601 C C . ILE A 1 200 ? 9.118 4.810 -11.684 1.00 95.81 200 ILE A C 1
ATOM 1603 O O . ILE A 1 200 ? 9.652 5.776 -12.223 1.00 95.81 200 ILE A O 1
ATOM 1607 N N . ASP A 1 201 ? 7.796 4.684 -11.561 1.00 95.44 201 ASP A N 1
ATOM 1608 C CA . ASP A 1 201 ? 6.815 5.655 -12.063 1.00 95.44 201 ASP A CA 1
ATOM 1609 C C . ASP A 1 201 ? 7.094 7.062 -11.512 1.00 95.44 201 ASP A C 1
ATOM 1611 O O . ASP A 1 201 ? 7.236 8.030 -12.262 1.00 95.44 201 ASP A O 1
ATOM 1615 N N . SER A 1 202 ? 7.333 7.157 -10.204 1.00 92.44 202 SER A N 1
ATOM 1616 C CA . SER A 1 202 ? 7.745 8.400 -9.553 1.00 92.44 202 SER A CA 1
ATOM 1617 C C . SER A 1 202 ? 9.017 9.002 -10.150 1.00 92.44 202 SER A C 1
ATOM 1619 O O . SER A 1 202 ? 9.078 10.210 -10.371 1.00 92.44 202 SER A O 1
ATOM 1621 N N . LEU A 1 203 ? 10.043 8.190 -10.415 1.00 91.19 203 LEU A N 1
ATOM 1622 C CA . LEU A 1 203 ? 11.299 8.664 -11.008 1.00 91.19 203 LEU A CA 1
ATOM 1623 C C . LEU A 1 203 ? 11.123 9.109 -12.470 1.00 91.19 203 LEU A C 1
ATOM 1625 O O . LEU A 1 203 ? 11.826 10.017 -12.917 1.00 91.19 203 LEU A O 1
ATOM 1629 N N . ILE A 1 204 ? 10.185 8.503 -13.206 1.00 91.69 204 ILE A N 1
ATOM 1630 C CA . ILE A 1 204 ? 9.832 8.900 -14.577 1.00 91.69 204 ILE A CA 1
ATOM 1631 C C . ILE A 1 204 ? 9.125 10.258 -14.563 1.00 91.69 204 ILE A C 1
ATOM 1633 O O . ILE A 1 204 ? 9.531 11.172 -15.290 1.00 91.69 204 ILE A O 1
ATOM 1637 N N . ARG A 1 205 ? 8.096 10.406 -13.717 1.00 90.31 205 ARG A N 1
ATOM 1638 C CA . ARG A 1 205 ? 7.272 11.624 -13.610 1.00 90.31 205 ARG A CA 1
ATOM 1639 C C . ARG A 1 205 ? 8.014 12.788 -12.957 1.00 90.31 205 ARG A C 1
ATOM 1641 O O . ARG A 1 205 ? 7.760 13.944 -13.289 1.00 90.31 205 ARG A O 1
ATOM 1648 N N . HIS A 1 206 ? 8.954 12.499 -12.060 1.00 88.00 206 HIS A N 1
ATOM 1649 C CA . HIS A 1 206 ? 9.689 13.496 -11.285 1.00 88.00 206 HIS A CA 1
ATOM 1650 C C . HIS A 1 206 ? 11.205 13.301 -11.391 1.00 88.00 206 HIS A C 1
ATOM 1652 O O . HIS A 1 206 ? 11.882 12.972 -10.419 1.00 88.00 206 HIS A O 1
ATOM 1658 N N . ARG A 1 207 ? 11.756 13.567 -12.581 1.00 80.50 207 ARG A N 1
ATOM 1659 C CA . ARG A 1 207 ? 13.177 13.333 -12.910 1.00 80.50 207 ARG A CA 1
ATOM 1660 C C . ARG A 1 207 ? 14.190 14.077 -12.029 1.00 80.50 207 ARG A C 1
ATOM 1662 O O . ARG A 1 207 ? 15.346 13.671 -11.969 1.00 80.50 207 ARG A O 1
ATOM 1669 N N . GLU A 1 208 ? 13.778 15.162 -11.378 1.00 78.62 208 GLU A N 1
ATOM 1670 C CA . GLU A 1 208 ? 14.632 15.973 -10.496 1.00 78.62 208 GLU A CA 1
ATOM 1671 C C . GLU A 1 208 ? 14.609 15.503 -9.032 1.00 78.62 208 GLU A C 1
ATOM 1673 O O . GLU A 1 208 ? 15.387 15.989 -8.212 1.00 78.62 208 GLU A O 1
ATOM 1678 N N . ILE A 1 209 ? 13.719 14.567 -8.683 1.00 77.44 209 ILE A N 1
ATOM 1679 C CA . ILE A 1 209 ? 13.570 14.073 -7.315 1.00 77.44 209 ILE A CA 1
ATOM 1680 C C . ILE A 1 209 ? 14.440 12.833 -7.114 1.00 77.44 209 ILE A C 1
ATOM 1682 O O . ILE A 1 209 ? 14.379 11.865 -7.870 1.00 77.44 209 ILE A O 1
ATOM 1686 N N . HIS A 1 210 ? 15.203 12.834 -6.023 1.00 76.44 210 HIS A N 1
ATOM 1687 C CA . HIS A 1 210 ? 15.838 11.632 -5.501 1.00 76.44 210 HIS A CA 1
ATOM 1688 C C . HIS A 1 210 ? 14.907 10.981 -4.481 1.00 76.44 210 HIS A C 1
ATOM 1690 O O . HIS A 1 210 ? 14.656 11.551 -3.420 1.00 76.44 210 HIS A O 1
ATOM 1696 N N . SER A 1 211 ? 14.409 9.788 -4.800 1.00 83.12 211 SER A N 1
ATOM 1697 C CA . SER A 1 211 ? 13.653 8.966 -3.858 1.00 83.12 211 SER A CA 1
ATOM 1698 C C . SER A 1 211 ? 14.221 7.555 -3.778 1.00 83.12 211 SER A C 1
ATOM 1700 O O . SER A 1 211 ? 14.840 7.063 -4.722 1.00 83.12 211 SER A O 1
ATOM 1702 N N . ILE A 1 212 ? 14.022 6.926 -2.624 1.00 86.25 212 ILE A N 1
ATOM 1703 C CA . ILE A 1 212 ? 14.471 5.575 -2.308 1.00 86.25 212 ILE A CA 1
ATOM 1704 C C . ILE A 1 212 ? 13.353 4.819 -1.598 1.00 86.25 212 ILE A C 1
ATOM 1706 O O . ILE A 1 212 ? 12.507 5.416 -0.929 1.00 86.25 212 ILE A O 1
ATOM 1710 N N . THR A 1 213 ? 13.384 3.495 -1.699 1.00 87.88 213 THR A N 1
ATOM 1711 C CA . THR A 1 213 ? 12.464 2.629 -0.964 1.00 87.88 213 THR A CA 1
ATOM 1712 C C . THR A 1 213 ? 12.618 2.838 0.552 1.00 87.88 213 THR A C 1
ATOM 1714 O O . THR A 1 213 ? 13.749 2.834 1.049 1.00 87.88 213 THR A O 1
ATOM 1717 N N . PRO A 1 214 ? 11.520 2.995 1.320 1.00 89.06 214 PRO A N 1
ATOM 1718 C CA . PRO A 1 214 ? 11.598 3.125 2.772 1.00 89.06 214 PRO A CA 1
ATOM 1719 C C . PRO A 1 214 ? 12.283 1.918 3.443 1.00 89.06 214 PRO A C 1
ATOM 1721 O O . PRO A 1 214 ? 11.998 0.776 3.074 1.00 89.06 214 PRO A O 1
ATOM 1724 N N . PRO A 1 215 ? 13.093 2.118 4.502 1.00 89.75 215 PRO A N 1
ATOM 1725 C CA . PRO A 1 215 ? 13.786 1.022 5.189 1.00 89.75 215 PRO A CA 1
ATOM 1726 C C . PRO A 1 215 ? 12.863 -0.071 5.739 1.00 89.75 215 PRO A C 1
ATOM 1728 O O . PRO A 1 215 ? 13.231 -1.243 5.761 1.00 89.75 215 PRO A O 1
ATOM 1731 N N . TRP A 1 216 ? 11.658 0.292 6.189 1.00 91.44 216 TRP A N 1
ATOM 1732 C CA . TRP A 1 216 ? 10.701 -0.688 6.703 1.00 91.44 216 TRP A CA 1
ATOM 1733 C C . TRP A 1 216 ? 10.162 -1.592 5.585 1.00 91.44 216 TRP A C 1
ATOM 1735 O O . TRP A 1 216 ? 9.954 -2.776 5.836 1.00 91.44 216 TRP A O 1
ATOM 1745 N N . VAL A 1 217 ? 10.000 -1.076 4.359 1.00 93.50 217 VAL A N 1
ATOM 1746 C CA . VAL A 1 217 ? 9.624 -1.890 3.196 1.00 93.50 217 VAL A CA 1
ATOM 1747 C C . VAL A 1 217 ? 10.740 -2.886 2.918 1.00 93.50 217 VAL A C 1
ATOM 1749 O O . VAL A 1 217 ? 10.476 -4.077 2.908 1.00 93.50 217 VAL A O 1
ATOM 1752 N N . LEU A 1 218 ? 11.994 -2.431 2.820 1.00 93.25 218 LEU A N 1
ATOM 1753 C CA . LEU A 1 218 ? 13.150 -3.309 2.580 1.00 93.25 218 LEU A CA 1
ATOM 1754 C C . LEU A 1 218 ? 13.297 -4.406 3.644 1.00 93.25 218 LEU A C 1
ATOM 1756 O O . LEU A 1 218 ? 13.657 -5.538 3.339 1.00 93.25 218 LEU A O 1
ATOM 1760 N N . LYS A 1 219 ? 12.977 -4.086 4.901 1.00 92.75 219 LYS A N 1
ATOM 1761 C CA . LYS A 1 219 ? 13.013 -5.050 6.004 1.00 92.75 219 LYS A CA 1
ATOM 1762 C C . LYS A 1 219 ? 11.927 -6.128 5.896 1.00 92.75 219 LYS A C 1
ATOM 1764 O O . LYS A 1 219 ? 12.196 -7.272 6.249 1.00 92.75 219 LYS A O 1
ATOM 1769 N N . ASN A 1 220 ? 10.708 -5.765 5.488 1.00 93.56 220 ASN A N 1
ATOM 1770 C CA . ASN A 1 220 ? 9.571 -6.696 5.412 1.00 93.56 220 ASN A CA 1
ATOM 1771 C C . ASN A 1 220 ? 9.465 -7.398 4.046 1.00 93.56 220 ASN A C 1
ATOM 1773 O O . ASN A 1 220 ? 8.908 -8.487 3.966 1.00 93.56 220 ASN A O 1
ATOM 1777 N N . TYR A 1 221 ? 10.029 -6.788 3.004 1.00 96.62 221 TYR A N 1
ATOM 1778 C CA . TYR A 1 221 ? 9.949 -7.184 1.602 1.00 96.62 221 TYR A CA 1
ATOM 1779 C C . TYR A 1 221 ? 11.346 -7.118 0.950 1.00 96.62 221 TYR A C 1
ATOM 1781 O O . TYR A 1 221 ? 11.608 -6.254 0.107 1.00 96.62 221 TYR A O 1
ATOM 1789 N N . PRO A 1 222 ? 12.286 -7.991 1.354 1.00 95.12 222 PRO A N 1
ATOM 1790 C CA . PRO A 1 222 ? 13.691 -7.894 0.946 1.00 95.12 222 PRO A CA 1
ATOM 1791 C C . PRO A 1 222 ? 13.915 -8.089 -0.562 1.00 95.12 222 PRO A C 1
ATOM 1793 O O . PRO A 1 222 ? 14.863 -7.539 -1.120 1.00 95.12 222 PRO A O 1
ATOM 1796 N N . GLU A 1 223 ? 13.023 -8.805 -1.254 1.00 97.69 223 GLU A N 1
ATOM 1797 C CA . GLU A 1 223 ? 13.129 -9.018 -2.705 1.00 97.69 223 GLU A CA 1
ATOM 1798 C C . GLU A 1 223 ? 12.919 -7.741 -3.533 1.00 97.69 223 GLU A C 1
ATOM 1800 O O . GLU A 1 223 ? 13.268 -7.720 -4.714 1.00 97.69 223 GLU A O 1
ATOM 1805 N N . VAL A 1 224 ? 12.447 -6.642 -2.928 1.00 97.12 224 VAL A N 1
ATOM 1806 C CA . VAL A 1 224 ? 12.341 -5.334 -3.596 1.00 97.12 224 VAL A CA 1
ATOM 1807 C C . VAL A 1 224 ? 13.682 -4.896 -4.193 1.00 97.12 224 VAL A C 1
ATOM 1809 O O . VAL A 1 224 ? 13.717 -4.403 -5.321 1.00 97.12 224 VAL A O 1
ATOM 1812 N N . GLU A 1 225 ? 14.803 -5.093 -3.492 1.00 95.25 225 GLU A N 1
ATOM 1813 C CA . GLU A 1 225 ? 16.120 -4.700 -4.019 1.00 95.25 225 GLU A CA 1
ATOM 1814 C C . GLU A 1 225 ? 16.537 -5.577 -5.201 1.00 95.25 225 GLU A C 1
ATOM 1816 O O . GLU A 1 225 ? 16.995 -5.070 -6.229 1.00 95.25 225 GLU A O 1
ATOM 1821 N N . CYS A 1 226 ? 16.327 -6.891 -5.089 1.00 96.81 226 CYS A N 1
ATOM 1822 C CA . CYS A 1 226 ? 16.625 -7.857 -6.142 1.00 96.81 226 CYS A CA 1
ATOM 1823 C C . CYS A 1 226 ? 15.794 -7.593 -7.404 1.00 96.81 226 CYS A C 1
ATOM 1825 O O . CYS A 1 226 ? 16.328 -7.608 -8.518 1.00 96.81 226 CYS A O 1
ATOM 1827 N N . ILE A 1 227 ? 14.499 -7.322 -7.248 1.00 98.12 227 ILE A N 1
ATOM 1828 C CA . ILE A 1 227 ? 13.588 -7.024 -8.356 1.00 98.12 227 ILE A CA 1
ATOM 1829 C C . ILE A 1 227 ? 13.947 -5.683 -8.985 1.00 98.12 227 ILE A C 1
ATOM 1831 O O . ILE A 1 227 ? 14.135 -5.633 -10.199 1.00 98.12 227 ILE A O 1
ATOM 1835 N N . MET A 1 228 ? 14.166 -4.630 -8.193 1.00 96.94 228 MET A N 1
ATOM 1836 C CA . MET A 1 228 ? 14.630 -3.338 -8.709 1.00 96.94 228 MET A CA 1
ATOM 1837 C C . MET A 1 228 ? 15.941 -3.487 -9.491 1.00 96.94 228 MET A C 1
ATOM 1839 O O . MET A 1 228 ? 16.100 -2.928 -10.579 1.00 96.94 228 MET A O 1
ATOM 1843 N N . PHE A 1 229 ? 16.877 -4.291 -8.979 1.00 95.88 229 PHE A N 1
ATOM 1844 C CA . PHE A 1 229 ? 18.124 -4.590 -9.671 1.00 95.88 229 PHE A CA 1
ATOM 1845 C C . PHE A 1 229 ? 17.880 -5.288 -11.014 1.00 95.88 229 PHE A C 1
ATOM 1847 O O . PHE A 1 229 ? 18.455 -4.888 -12.026 1.00 95.88 229 PHE A O 1
ATOM 1854 N N . ARG A 1 230 ? 16.996 -6.290 -11.064 1.00 96.19 230 ARG A N 1
ATOM 1855 C CA . ARG A 1 230 ? 16.642 -7.001 -12.306 1.00 96.19 230 ARG A CA 1
ATOM 1856 C C . ARG A 1 230 ? 15.918 -6.108 -13.314 1.00 96.19 230 ARG A C 1
ATOM 1858 O O . ARG A 1 230 ? 16.190 -6.229 -14.504 1.00 96.19 230 ARG A O 1
ATOM 1865 N N . LEU A 1 231 ? 15.040 -5.220 -12.848 1.00 96.88 231 LEU A N 1
ATOM 1866 C CA . LEU A 1 231 ? 14.296 -4.290 -13.695 1.00 96.88 231 LEU A CA 1
ATOM 1867 C C . LEU A 1 231 ? 15.210 -3.223 -14.301 1.00 96.88 231 LEU A C 1
ATOM 1869 O O . LEU A 1 231 ? 15.060 -2.902 -15.477 1.00 96.88 231 LEU A O 1
ATOM 1873 N N . ARG A 1 232 ? 16.149 -2.669 -13.517 1.00 95.31 232 ARG A N 1
ATOM 1874 C CA . ARG A 1 232 ? 16.832 -1.420 -13.892 1.00 95.31 232 ARG A CA 1
ATOM 1875 C C . ARG A 1 232 ? 18.355 -1.424 -13.879 1.00 95.31 232 ARG A C 1
ATOM 1877 O O . ARG A 1 232 ? 18.922 -0.522 -14.486 1.00 95.31 232 ARG A O 1
ATOM 1884 N N . ASN A 1 233 ? 19.013 -2.398 -13.252 1.00 92.50 233 ASN A N 1
ATOM 1885 C CA . ASN A 1 233 ? 20.471 -2.388 -13.040 1.00 92.50 233 ASN A CA 1
ATOM 1886 C C . ASN A 1 233 ? 21.208 -3.633 -13.567 1.00 92.50 233 ASN A C 1
ATOM 1888 O O . ASN A 1 233 ? 22.438 -3.659 -13.572 1.00 92.50 233 ASN A O 1
ATOM 1892 N N . LYS A 1 234 ? 20.489 -4.655 -14.047 1.00 91.94 234 LYS A N 1
ATOM 1893 C CA . LYS A 1 234 ? 21.071 -5.845 -14.678 1.00 91.94 234 LYS A CA 1
ATOM 1894 C C . LYS A 1 234 ? 20.881 -5.785 -16.198 1.00 91.94 234 LYS A C 1
ATOM 1896 O O . LYS A 1 234 ? 19.756 -5.981 -16.661 1.00 91.94 234 LYS A O 1
ATOM 1901 N N . PRO A 1 235 ? 21.940 -5.561 -16.997 1.00 91.19 235 PRO A N 1
ATOM 1902 C CA . PRO A 1 235 ? 21.805 -5.557 -18.447 1.00 91.19 235 PRO A CA 1
ATOM 1903 C C . PRO A 1 235 ? 21.399 -6.947 -18.952 1.00 91.19 235 PRO A C 1
ATOM 1905 O O . PRO A 1 235 ? 21.927 -7.971 -18.508 1.00 91.19 235 PRO A O 1
ATOM 1908 N N . CYS A 1 236 ? 20.448 -6.991 -19.884 1.00 92.94 236 CYS A N 1
ATOM 1909 C CA . CYS A 1 236 ? 20.074 -8.232 -20.553 1.00 92.94 236 CYS A CA 1
ATOM 1910 C C . CYS A 1 236 ? 21.083 -8.609 -21.645 1.00 92.94 236 CYS A C 1
ATOM 1912 O O . CYS A 1 236 ? 21.667 -7.750 -22.298 1.00 92.94 236 CYS A O 1
ATOM 1914 N N . ILE A 1 237 ? 21.242 -9.915 -21.884 1.00 90.56 237 ILE A N 1
ATOM 1915 C CA . ILE A 1 237 ? 22.202 -10.444 -22.870 1.00 90.56 237 ILE A CA 1
ATOM 1916 C C . ILE A 1 237 ? 21.809 -10.058 -24.302 1.00 90.56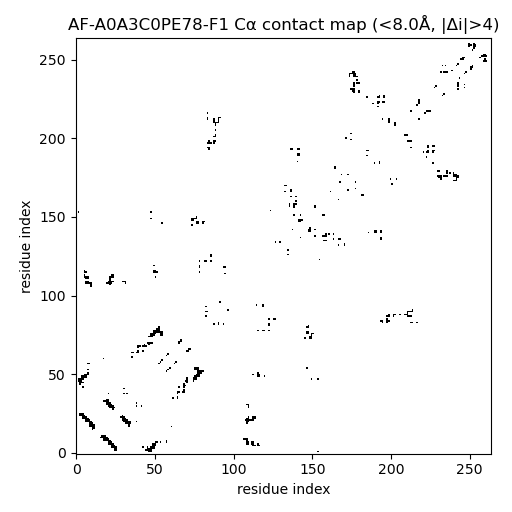 237 ILE A C 1
ATOM 1918 O O . ILE A 1 237 ? 22.674 -9.768 -25.121 1.00 90.56 237 ILE A O 1
ATOM 1922 N N . ARG A 1 238 ? 20.505 -10.051 -24.610 1.00 90.62 238 ARG A N 1
ATOM 1923 C CA . ARG A 1 238 ? 19.991 -9.716 -25.949 1.00 90.62 238 ARG A CA 1
ATOM 1924 C C . ARG A 1 238 ? 20.111 -8.224 -26.284 1.00 90.62 238 ARG A C 1
ATOM 1926 O O . ARG A 1 238 ? 20.047 -7.874 -27.456 1.00 90.62 238 ARG A O 1
ATOM 1933 N N . GLY A 1 239 ? 20.288 -7.370 -25.273 1.00 92.19 239 GLY A N 1
ATOM 1934 C CA . GLY A 1 239 ? 20.071 -5.931 -25.392 1.00 92.19 239 GLY A CA 1
ATOM 1935 C C . GLY A 1 239 ? 18.578 -5.582 -25.456 1.00 92.19 239 GLY A C 1
ATOM 1936 O O . GLY A 1 239 ? 17.747 -6.386 -25.873 1.00 92.19 239 GLY A O 1
ATOM 1937 N N . CYS A 1 240 ? 18.238 -4.385 -24.991 1.00 94.56 240 CYS A N 1
ATOM 1938 C CA . CYS A 1 240 ? 16.917 -3.766 -25.141 1.00 94.56 240 CYS A CA 1
ATOM 1939 C C . CYS A 1 240 ? 17.065 -2.246 -25.053 1.00 94.56 240 CYS A C 1
ATOM 1941 O O . CYS A 1 240 ? 18.137 -1.770 -24.654 1.00 94.56 240 CYS A O 1
ATOM 1943 N N . ASP A 1 241 ? 16.018 -1.491 -25.380 1.00 94.19 241 ASP A N 1
ATOM 1944 C CA . ASP A 1 241 ? 16.100 -0.029 -25.473 1.00 94.19 241 ASP A CA 1
ATOM 1945 C C . ASP A 1 241 ? 16.525 0.603 -24.142 1.00 94.19 241 ASP A C 1
ATOM 1947 O O . ASP A 1 241 ? 17.421 1.454 -24.098 1.00 94.19 241 ASP A O 1
ATOM 1951 N N . TYR A 1 242 ? 15.959 0.121 -23.032 1.00 95.00 242 TYR A N 1
ATOM 1952 C CA . TYR A 1 242 ? 16.342 0.579 -21.699 1.00 95.00 242 TYR A CA 1
ATOM 1953 C C . TYR A 1 242 ? 17.808 0.248 -21.374 1.00 95.00 242 TYR A C 1
ATOM 1955 O O . TYR A 1 242 ? 18.586 1.134 -21.031 1.00 95.00 242 TYR A O 1
ATOM 1963 N N . CYS A 1 243 ? 18.234 -1.016 -21.498 1.00 94.38 243 CYS A N 1
ATOM 1964 C CA . CYS A 1 243 ? 19.601 -1.404 -21.124 1.00 94.38 243 CYS A CA 1
ATOM 1965 C C . CYS A 1 243 ? 20.659 -0.709 -21.993 1.00 94.38 243 CYS A C 1
ATOM 1967 O O . CYS A 1 243 ? 21.693 -0.289 -21.479 1.00 94.38 243 CYS A O 1
ATOM 1969 N N . ASN A 1 244 ? 20.395 -0.562 -23.292 1.00 93.00 244 ASN A N 1
ATOM 1970 C CA . ASN A 1 244 ? 21.325 0.050 -24.241 1.00 93.00 244 ASN A CA 1
ATOM 1971 C C . ASN A 1 244 ? 21.441 1.571 -24.079 1.00 93.00 244 ASN A C 1
ATOM 1973 O O . ASN A 1 244 ? 22.387 2.158 -24.603 1.00 93.00 244 ASN A O 1
ATOM 1977 N N . SER A 1 245 ? 20.505 2.202 -23.367 1.00 90.38 245 SER A N 1
ATOM 1978 C CA . SER A 1 245 ? 20.544 3.627 -23.043 1.00 90.38 245 SER A CA 1
ATOM 1979 C C . SER A 1 245 ? 21.021 3.860 -21.607 1.00 90.38 245 SER A C 1
ATOM 1981 O O . SER A 1 245 ? 22.060 4.482 -21.390 1.00 90.38 245 SER A O 1
ATOM 1983 N N . ALA A 1 246 ? 20.306 3.319 -20.622 1.00 88.31 246 ALA A N 1
ATOM 1984 C CA . ALA A 1 246 ? 20.536 3.571 -19.205 1.00 88.31 246 ALA A CA 1
ATOM 1985 C C . ALA A 1 246 ? 21.776 2.857 -18.642 1.00 88.31 246 ALA A C 1
ATOM 1987 O O . ALA A 1 246 ? 22.414 3.386 -17.733 1.00 88.31 246 ALA A O 1
ATOM 1988 N N . LEU A 1 247 ? 22.132 1.678 -19.172 1.00 90.00 247 LEU A N 1
ATOM 1989 C CA . LEU A 1 247 ? 23.236 0.839 -18.672 1.00 90.00 247 LEU A CA 1
ATOM 1990 C C . LEU A 1 247 ? 24.435 0.780 -19.628 1.00 90.00 247 LEU A C 1
ATOM 1992 O O . LEU A 1 247 ? 25.345 -0.031 -19.446 1.00 90.00 247 LEU A O 1
ATOM 1996 N N . ASN A 1 248 ? 24.463 1.642 -20.645 1.00 88.69 248 ASN A N 1
ATOM 1997 C CA . ASN A 1 248 ? 25.591 1.733 -21.557 1.00 88.69 248 ASN A CA 1
ATOM 1998 C C . ASN A 1 248 ? 26.790 2.394 -20.871 1.00 88.69 248 ASN A C 1
ATOM 2000 O O . ASN A 1 248 ? 26.732 3.554 -20.457 1.00 88.69 248 ASN A O 1
ATOM 2004 N N . ILE A 1 249 ? 27.898 1.657 -20.794 1.00 87.75 249 ILE A N 1
ATOM 2005 C CA . ILE A 1 249 ? 29.108 2.100 -20.097 1.00 87.75 249 ILE A CA 1
ATOM 2006 C C . ILE A 1 249 ? 29.724 3.363 -20.713 1.00 87.75 249 ILE A C 1
ATOM 2008 O O . ILE A 1 249 ? 30.215 4.207 -19.974 1.00 87.75 249 ILE A O 1
ATOM 2012 N N . HIS A 1 250 ? 29.661 3.539 -22.037 1.00 87.62 250 HIS A N 1
ATOM 2013 C CA . HIS A 1 250 ? 30.208 4.717 -22.717 1.00 87.62 250 HIS A CA 1
ATOM 2014 C C . HIS A 1 250 ? 29.308 5.933 -22.515 1.00 87.62 250 HIS A C 1
ATOM 2016 O O . HIS A 1 250 ? 29.791 7.015 -22.191 1.00 87.62 250 HIS A O 1
ATOM 2022 N N . THR A 1 251 ? 27.990 5.751 -22.622 1.00 86.00 251 THR A N 1
ATOM 2023 C CA . THR A 1 251 ? 27.021 6.813 -22.319 1.00 86.00 251 THR A CA 1
ATOM 2024 C C . THR A 1 251 ? 27.139 7.263 -20.863 1.00 86.00 251 THR A C 1
ATOM 2026 O O . THR A 1 251 ? 27.140 8.461 -20.586 1.00 86.00 251 THR A O 1
ATOM 2029 N N . GLY A 1 252 ? 27.291 6.318 -19.931 1.00 85.62 252 GLY A N 1
ATOM 2030 C CA . GLY A 1 252 ? 27.543 6.605 -18.521 1.00 85.62 252 GLY A CA 1
ATOM 2031 C C . GLY A 1 252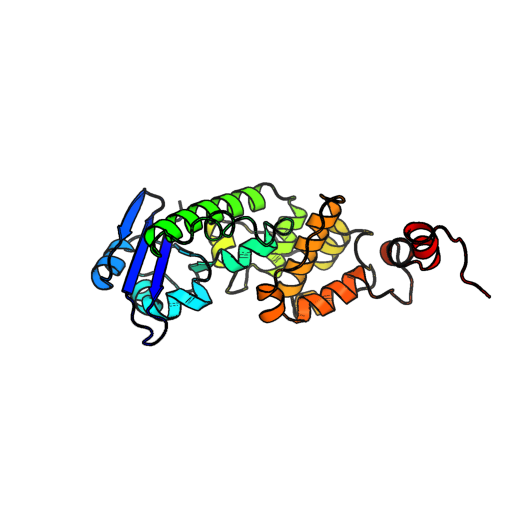 ? 28.871 7.332 -18.299 1.00 85.62 252 GLY A C 1
ATOM 2032 O O . GLY A 1 252 ? 28.900 8.348 -17.606 1.00 85.62 252 GLY A O 1
ATOM 2033 N N . LEU A 1 253 ? 29.958 6.861 -18.920 1.00 89.00 253 LEU A N 1
ATOM 2034 C CA . LEU A 1 253 ? 31.281 7.480 -18.819 1.00 89.00 253 LEU A CA 1
ATOM 2035 C C . LEU A 1 253 ? 31.253 8.939 -19.288 1.00 89.00 253 LEU A C 1
ATOM 2037 O O . LEU A 1 253 ? 31.727 9.824 -18.575 1.00 89.00 253 LEU A O 1
ATOM 2041 N N . GLN A 1 254 ? 30.617 9.201 -20.429 1.00 88.75 254 GLN A N 1
ATOM 2042 C CA . GLN A 1 254 ? 30.470 10.552 -20.948 1.00 88.75 254 GLN A CA 1
ATOM 2043 C C . GLN A 1 254 ? 29.588 11.417 -20.040 1.00 88.75 254 GLN A C 1
ATOM 2045 O O . GLN A 1 254 ? 29.946 12.549 -19.727 1.00 88.75 254 GLN A O 1
ATOM 2050 N N . ARG A 1 255 ? 28.457 10.885 -19.559 1.00 85.50 255 ARG A N 1
ATOM 2051 C CA . ARG A 1 255 ? 27.511 11.629 -18.713 1.00 85.50 255 ARG A CA 1
ATOM 2052 C C . ARG A 1 255 ? 28.100 12.030 -17.360 1.00 85.50 255 ARG A C 1
ATOM 2054 O O . ARG A 1 255 ? 27.855 13.144 -16.907 1.00 85.50 255 ARG A O 1
ATOM 2061 N N . PHE A 1 256 ? 28.810 11.121 -16.697 1.00 86.81 256 PHE A N 1
ATOM 2062 C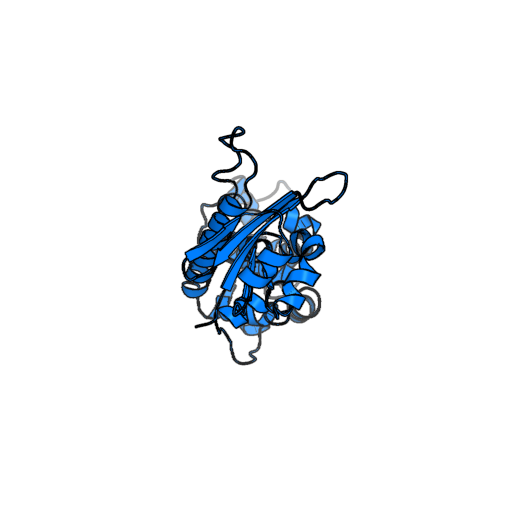 CA . PHE A 1 256 ? 29.292 11.337 -15.329 1.00 86.81 256 PHE A CA 1
ATOM 2063 C C . PHE A 1 256 ? 30.725 11.868 -15.266 1.00 86.81 256 PHE A C 1
ATOM 2065 O O . PHE A 1 256 ? 31.068 12.555 -14.306 1.00 86.81 256 PHE A O 1
ATOM 2072 N N . PHE A 1 257 ? 31.556 11.566 -16.266 1.00 90.62 257 PHE A N 1
ATOM 2073 C CA . PHE A 1 257 ? 32.988 11.878 -16.241 1.00 90.62 257 PHE A CA 1
ATOM 2074 C C . PHE A 1 257 ? 33.483 12.656 -17.468 1.00 90.62 257 PHE A C 1
ATOM 2076 O O . PHE A 1 257 ? 34.614 13.133 -17.442 1.00 90.62 257 PHE A O 1
ATOM 2083 N N . GLY A 1 258 ? 32.669 12.812 -18.519 1.00 89.50 258 GLY A N 1
ATOM 2084 C CA . GLY A 1 258 ? 33.029 13.580 -19.717 1.00 89.50 258 GLY A CA 1
ATOM 2085 C C . GLY A 1 258 ? 34.086 12.923 -20.610 1.00 89.50 258 GLY A C 1
ATOM 2086 O O . GLY A 1 258 ? 34.791 13.638 -21.321 1.00 89.50 258 GLY A O 1
ATOM 2087 N N . PHE A 1 259 ? 34.232 11.593 -20.549 1.00 89.38 259 PHE A N 1
ATOM 2088 C CA . PHE A 1 259 ? 35.134 10.839 -21.424 1.00 89.38 259 PHE A CA 1
ATOM 2089 C C . PHE A 1 259 ? 34.369 9.921 -22.384 1.00 89.38 259 PHE A C 1
ATOM 2091 O O . PHE A 1 259 ? 33.462 9.199 -21.971 1.00 89.38 259 PHE A O 1
ATOM 2098 N N . ASP A 1 260 ? 34.822 9.858 -23.638 1.00 86.62 260 ASP A N 1
ATOM 2099 C CA . ASP A 1 260 ? 34.222 8.993 -24.665 1.00 86.62 260 ASP A CA 1
ATOM 2100 C C . ASP A 1 260 ? 34.674 7.519 -24.553 1.00 86.62 260 ASP A C 1
ATOM 2102 O O . ASP A 1 260 ? 33.979 6.593 -24.988 1.00 86.62 260 ASP A O 1
ATOM 2106 N N . SER A 1 261 ? 35.840 7.261 -23.949 1.00 88.44 261 SER A N 1
ATOM 2107 C CA . SER A 1 261 ? 36.415 5.915 -23.836 1.00 88.44 261 SER A CA 1
ATOM 2108 C C . SER A 1 261 ? 37.247 5.708 -22.571 1.00 88.44 261 SER A C 1
ATOM 2110 O O . SER A 1 261 ? 37.873 6.631 -22.047 1.00 88.44 261 SER A O 1
ATOM 2112 N N . TYR A 1 262 ? 37.307 4.457 -22.109 1.00 86.81 262 TYR A N 1
ATOM 2113 C CA . TYR A 1 262 ? 38.230 4.031 -21.058 1.00 86.81 262 TYR A CA 1
ATOM 2114 C C . TYR A 1 262 ? 39.681 4.067 -21.557 1.00 86.81 262 TYR A C 1
ATOM 2116 O O . TYR A 1 262 ? 39.940 3.966 -22.756 1.00 86.81 262 TYR A O 1
ATOM 2124 N N . ARG A 1 263 ? 40.637 4.207 -20.631 1.00 84.19 263 ARG A N 1
ATOM 2125 C CA . ARG A 1 263 ? 42.066 4.113 -20.958 1.00 84.19 263 ARG A CA 1
ATOM 2126 C C . ARG A 1 263 ? 42.386 2.678 -21.384 1.00 84.19 263 ARG A C 1
ATOM 2128 O O . ARG A 1 263 ? 42.145 1.756 -20.608 1.00 84.19 263 ARG A O 1
ATOM 2135 N N . THR A 1 264 ? 42.891 2.526 -22.602 1.00 70.94 264 THR A N 1
ATOM 2136 C CA . THR A 1 264 ? 43.458 1.286 -23.153 1.00 70.94 264 THR A CA 1
ATOM 2137 C C . THR A 1 264 ? 44.920 1.135 -22.784 1.00 70.94 264 THR A C 1
ATOM 2139 O O . THR A 1 264 ? 45.622 2.173 -22.831 1.00 70.94 264 THR A O 1
#

Sequence (264 aa):
MNSIAFIDTEIEPQSGKLLDIGGIKDDGTVFHKASVADFILFLHGTQFVCGHNILNHDTKYIGQALNNAGIHSADIVDTLFLSPLLFPTKPYHALVKDDKLQSEFTNNPLNDSYKAKDLFHDEIAVFRQADETLKQIFYLLLHDKKEFQAFFRFISYDCACMDIENLIHHEFKSEICENVDLTKIVSEHPIELAYCLALIDSLIRHREIHSITPPWVLKNYPEVECIMFRLRNKPCIRGCDYCNSALNIHTGLQRFFGFDSYRT

pLDDT: mean 90.79, std 12.94, range [35.44, 98.62]

Solvent-accessible surface area (backbone atoms only — not comparable to full-atom values): 14828 Å² total; per-residue (Å²): 130,85,40,40,32,18,34,32,60,38,60,40,89,84,79,67,44,77,62,34,33,12,25,35,35,79,90,64,56,74,42,77,49,66,44,65,70,61,48,26,62,65,40,51,86,34,53,31,40,33,16,67,45,25,84,83,48,43,43,80,80,44,39,67,43,41,46,75,26,67,29,52,84,64,32,39,30,27,46,57,70,46,43,49,49,69,35,26,70,49,68,60,55,87,69,51,68,62,68,78,81,50,94,76,69,74,90,48,29,41,60,50,8,51,52,37,44,54,50,48,51,50,48,51,52,48,58,72,69,47,58,68,69,58,50,46,51,48,44,76,49,31,50,89,37,78,70,39,28,20,50,36,61,70,73,66,62,82,75,79,97,65,67,59,62,60,52,50,52,61,77,41,58,62,70,32,40,77,83,49,68,50,72,59,41,56,73,75,39,25,64,36,47,45,42,39,49,27,40,50,51,37,43,68,78,35,74,88,58,86,63,61,85,47,70,68,52,48,71,78,38,58,61,30,61,59,50,42,36,46,37,70,71,50,76,57,92,88,61,39,73,19,32,64,54,80,66,25,67,50,60,48,35,33,74,77,70,70,36,82,68,79,91,128

Mean predicted aligned error: 5.81 Å

Foldseek 3Di:
DQKEKFKDFDADPPPRQTPWIWMAIPVGDTDIGSDLVVVLVVLAPHAAYEAACCLPPVCVPNVVSCVSSVHDLLRYAHLNLLCLLQPQLCSCPLPVVPPPPDPPDDDGGNVRSVSRVVSLVVSLVSLVPDDPLLNQLCCLLPCPPSHCVNSCVVSVDDDPDDDSLVSLCVVCPLLWAPPQPVVVCSVPPSSLVSSLSSNSVCCVVPVPGDGDRDPVCCVVRVCNVVVNCSTQPDADPVGDNNCCQRVPPQNVCCVPPNDNDDDD

Secondary structure (DSSP, 8-state):
---EEEEEEEE-TTT--EEEEEEEETT--EEESS-HHHHHHHHTT--EEEESSTTTTTHHHHHHHHHHTT--GGGEEEHHHHHHHH-TT-TTTTTHHHHTT-TTSPP-HHHHHHHHHHHHHHHHHHHHHS-HHHHHHHHHHHTTSTTTHHHHHHHT-------HHHHHHHHTTTTS-TTS-HHHHHHH-HHHHHHHHHHHHHHHH-TT------HHHHHH-THHHHHHHHHHTS--TT--HHHHHHT-HHHHHHHHH--SS---

Nearest PDB structures (foldseek):
  8r0j-assembly1_C  TM=2.078E-01  e=4.465E+00  Homo sapiens
  6aj4-assembly4_G  TM=2.042E-01  e=7.289E+00  Homo sapiens

Radius of gyration: 21.59 Å; Cα contacts (8 Å, |Δi|>4): 380; chains: 1; bounding box: 66×34×56 Å